Protein AF-A0AAU5ILG5-F1 (afdb_monomer)

Foldseek 3Di:
DPDPPPPDPDQLLVDDLVVVLVVLVLQQPPCNLLQLVLLVVVVDFAWLVRSCVSVVVDDSVRSVVVLVSCVVSQQWDFPDPDDRTTIHGDPNSVVCPVVLVVQLVVLVVPPPDPDDDSSVSSNVSSNVVNPPCPSLLVSCCSVPPDDDPVVSCVSSVVPPDDPDDDPPDDDDPDDDPVPPPPDDDDDD

Nearest PDB structures (foldseek):
  3s2w-assembly1_A  TM=5.468E-01  e=3.315E-03  Methanosarcina mazei Go1
  2rdp-assembly1_A-2  TM=5.402E-01  e=9.182E-03  Geobacillus stearothermophilus
  3s2w-assembly2_D  TM=5.509E-01  e=1.267E-02  Methanosarcina mazei Go1
  1wq2-assembly1_A  TM=6.650E-01  e=8.728E-02  Nitratidesulfovibrio vulgaris
  6pcp-assembly2_B  TM=5.677E-01  e=6.675E-02  Bordetella pertussis

Secondary structure (DSSP, 8-state):
-----PPPSS-GGGS-HHHHHHHHHHH-STTHHHHHHHHHHHTS-B-HHHHHHH-TTS-HHHHHHHHHHHHHTTSEE-S--STTPPBEE-HHHHHTHHHHHHHHHHHHHH----S--HHHHHHHHHHHHTSTTHHHHHHHHHHH-S--HHHHHHHTTGGG----------------GGGGG---PPP-

Radius of gyration: 20.23 Å; Cα contacts (8 Å, |Δi|>4): 164; chains: 1; bounding box: 48×43×65 Å

Solvent-accessible surface area (backbone atoms only — not comparable to full-atom values): 11580 Å² total; per-residue (Å²): 129,84,76,84,78,72,78,72,97,63,67,66,53,77,54,62,46,67,62,50,52,53,51,43,64,71,56,34,51,86,66,40,45,48,52,51,51,53,38,59,75,65,69,48,72,36,31,57,68,60,53,22,71,75,37,80,93,48,56,52,67,58,49,43,54,47,53,53,50,35,35,77,71,50,33,29,43,60,93,50,89,56,91,76,43,36,39,29,64,23,75,63,38,56,64,40,53,67,54,46,49,52,38,26,54,51,28,67,75,72,42,96,64,74,100,66,56,63,44,54,37,23,42,52,43,34,48,66,60,59,43,85,63,49,58,49,51,50,25,52,41,65,67,67,43,99,71,58,70,70,60,53,40,64,75,62,66,57,86,76,74,74,96,70,88,80,87,86,81,78,80,86,78,82,84,66,88,78,73,83,76,81,87,82,81,84,83,130

Sequence (188 aa):
MPAPVQPPVFSIGSIDAQRVEDALSLIGPKWTAWSAMTLAQENRPMRVRDVAARLPFISEQFVSKRLATMHADGLVIRPDDRRGAPYQLSALGTSLAPVHRTMSDWSHAHLSLGQMAEAECVEDALCRLHLRHSTAVIQVLDAGGPMRFVHIAEEADWTTATPGSGSCGFRPTAWSPAQARATATPTC

Structure (mmCIF, N/CA/C/O backbone):
data_AF-A0AAU5ILG5-F1
#
_entry.id   AF-A0AAU5ILG5-F1
#
loop_
_atom_site.group_PDB
_atom_site.id
_atom_site.type_symbol
_atom_site.label_atom_id
_atom_site.label_alt_id
_atom_site.label_comp_id
_atom_site.label_asym_id
_atom_site.label_entity_id
_atom_site.label_seq_id
_atom_site.pdbx_PDB_ins_code
_atom_site.Cartn_x
_atom_site.Cartn_y
_atom_site.Cartn_z
_atom_site.occupancy
_atom_site.B_iso_or_equiv
_atom_site.auth_seq_id
_atom_site.auth_comp_id
_atom_site.auth_asym_id
_atom_site.auth_atom_id
_atom_site.pdbx_PDB_model_num
ATOM 1 N N . MET A 1 1 ? -30.088 19.783 10.351 1.00 45.25 1 MET A N 1
ATOM 2 C CA . MET A 1 1 ? -29.841 18.776 11.404 1.00 45.25 1 MET A CA 1
ATOM 3 C C . MET A 1 1 ? -28.899 17.728 10.842 1.00 45.25 1 MET A C 1
ATOM 5 O O . MET A 1 1 ? -29.240 17.196 9.791 1.00 45.25 1 MET A O 1
ATOM 9 N N . PRO A 1 2 ? -27.746 17.437 11.465 1.00 43.25 2 PRO A N 1
ATOM 10 C CA . PRO A 1 2 ? -26.974 16.252 11.109 1.00 43.25 2 PRO A CA 1
ATOM 11 C C . PRO A 1 2 ? -27.806 15.011 11.455 1.00 43.25 2 PRO A C 1
ATOM 13 O O . PRO A 1 2 ? -28.451 14.978 12.505 1.00 43.25 2 PRO A O 1
ATOM 16 N N . ALA A 1 3 ? -27.843 14.036 10.551 1.00 39.38 3 ALA A N 1
ATOM 17 C CA . ALA A 1 3 ? -28.535 12.773 10.774 1.00 39.38 3 ALA A CA 1
ATOM 18 C C . ALA A 1 3 ? -27.880 12.006 11.941 1.00 39.38 3 ALA A C 1
ATOM 20 O O . ALA A 1 3 ? -26.655 12.058 12.077 1.00 39.38 3 ALA A O 1
ATOM 21 N N . PRO A 1 4 ? -28.659 11.296 12.777 1.00 44.75 4 PRO A N 1
ATOM 22 C CA . PRO A 1 4 ? -28.097 10.416 13.790 1.00 44.75 4 PRO A CA 1
ATOM 23 C C . PRO A 1 4 ? -27.291 9.318 13.089 1.00 44.75 4 PRO A C 1
ATOM 25 O O . PRO A 1 4 ? -27.845 8.492 12.364 1.00 44.75 4 PRO A O 1
ATOM 28 N N . VAL A 1 5 ? -25.972 9.345 13.282 1.00 53.53 5 VAL A N 1
ATOM 29 C CA . VAL A 1 5 ? -25.062 8.271 12.882 1.00 53.53 5 VAL A CA 1
ATOM 30 C C . VAL A 1 5 ? -25.478 7.053 13.697 1.00 53.53 5 VAL A C 1
ATOM 32 O O . VAL A 1 5 ? -25.272 7.014 14.909 1.00 53.53 5 VAL A O 1
ATOM 35 N N . GLN A 1 6 ? -26.176 6.110 13.065 1.00 50.12 6 GLN A N 1
ATOM 36 C CA . GLN A 1 6 ? -26.547 4.867 13.729 1.00 50.12 6 GLN A CA 1
ATOM 37 C C . GLN A 1 6 ? -25.259 4.161 14.176 1.00 50.12 6 GLN A C 1
ATOM 39 O O . GLN A 1 6 ? -24.305 4.117 13.392 1.00 50.12 6 GLN A O 1
ATOM 44 N N . PRO A 1 7 ? -25.195 3.640 15.415 1.00 51.75 7 PRO A N 1
ATOM 45 C CA . PRO A 1 7 ? -24.035 2.884 15.854 1.00 51.75 7 PRO A CA 1
ATOM 46 C C . PRO A 1 7 ? -23.850 1.683 14.915 1.00 51.75 7 PRO A C 1
ATOM 48 O O . PRO A 1 7 ? -24.845 1.084 14.489 1.00 51.75 7 PRO A O 1
ATOM 51 N N . PRO A 1 8 ? -22.606 1.347 14.542 1.00 51.28 8 PRO A N 1
ATOM 52 C CA . PRO A 1 8 ? -22.357 0.211 13.674 1.00 51.28 8 PRO A CA 1
ATOM 53 C C . PRO A 1 8 ? -22.947 -1.059 14.302 1.00 51.28 8 PRO A C 1
ATOM 55 O O . PRO A 1 8 ? -22.804 -1.308 15.494 1.00 51.28 8 PRO A O 1
ATOM 58 N N . VAL A 1 9 ? -23.599 -1.881 13.477 1.00 54.19 9 VAL A N 1
ATOM 59 C CA . VAL A 1 9 ? -24.205 -3.178 13.855 1.00 54.19 9 VAL A CA 1
ATOM 60 C C . VAL A 1 9 ? -23.130 -4.238 14.184 1.00 54.19 9 VAL A C 1
ATOM 62 O O . VAL A 1 9 ? -23.440 -5.375 14.523 1.00 54.19 9 VAL A O 1
ATOM 65 N N . PHE A 1 10 ? -21.850 -3.864 14.116 1.00 56.09 10 PHE A N 1
ATOM 66 C CA . PHE A 1 10 ? -20.693 -4.711 14.372 1.00 56.09 10 PHE A CA 1
ATOM 67 C C . PHE A 1 10 ? -19.886 -4.141 15.540 1.00 56.09 10 PHE A C 1
ATOM 69 O O . PHE A 1 10 ? -19.450 -2.992 15.480 1.00 56.09 10 PHE A O 1
ATOM 76 N N . SER A 1 11 ? -19.665 -4.952 16.578 1.00 62.12 11 SER A N 1
ATOM 77 C CA . SER A 1 11 ? -18.727 -4.624 17.656 1.00 62.12 11 SER A CA 1
ATOM 78 C C . SER A 1 11 ? -17.300 -4.734 17.132 1.00 62.12 11 SER A C 1
ATOM 80 O O . SER A 1 11 ? -16.895 -5.790 16.626 1.00 62.12 11 SER A O 1
ATOM 82 N N . ILE A 1 12 ? -16.533 -3.656 17.278 1.00 63.72 12 ILE A N 1
ATOM 83 C CA . ILE A 1 12 ? -15.113 -3.594 16.915 1.00 63.72 12 ILE A CA 1
ATOM 84 C C . ILE A 1 12 ? -14.329 -4.651 17.711 1.00 63.72 12 ILE A C 1
ATOM 86 O O . ILE A 1 12 ? -13.390 -5.240 17.178 1.00 63.72 12 ILE A O 1
ATOM 90 N N . GLY A 1 13 ? -14.780 -4.985 18.926 1.00 60.19 13 GLY A N 1
ATOM 91 C CA . GLY A 1 13 ? -14.230 -6.061 19.759 1.00 60.19 13 GLY A CA 1
ATOM 92 C C . GLY A 1 13 ? -14.349 -7.488 19.194 1.00 60.19 13 GLY A C 1
ATOM 93 O O . GLY A 1 13 ? -13.730 -8.395 19.735 1.00 60.19 13 GLY A O 1
ATOM 94 N N . SER A 1 14 ? -15.103 -7.721 18.110 1.00 68.94 14 SER A N 1
ATOM 95 C CA . SER A 1 14 ? -15.147 -9.037 17.433 1.00 68.94 14 SER A CA 1
ATOM 96 C C . SER A 1 14 ? -14.031 -9.242 16.398 1.00 68.94 14 SER A C 1
ATOM 98 O O . SER A 1 14 ? -13.881 -10.335 15.848 1.00 68.94 14 SER A O 1
ATOM 100 N N . ILE A 1 15 ? -13.262 -8.192 16.106 1.00 77.19 15 ILE A N 1
ATOM 101 C CA . ILE A 1 15 ? -12.212 -8.195 15.090 1.00 77.19 15 ILE A CA 1
ATOM 102 C C . ILE A 1 15 ? -10.917 -8.736 15.702 1.00 77.19 15 ILE A C 1
ATOM 104 O O . ILE A 1 15 ? -10.493 -8.297 16.762 1.00 77.19 15 ILE A O 1
ATOM 108 N N . ASP A 1 16 ? -10.236 -9.645 15.010 1.00 80.56 16 ASP A N 1
ATOM 109 C CA . ASP A 1 16 ? -8.902 -10.113 15.404 1.00 80.56 16 ASP A CA 1
ATOM 110 C C . ASP A 1 16 ? -7.874 -8.978 15.211 1.00 80.56 16 ASP A C 1
ATOM 112 O O . ASP A 1 16 ? -7.467 -8.688 14.081 1.00 80.56 16 ASP A O 1
ATOM 116 N N . ALA A 1 17 ? -7.494 -8.295 16.302 1.00 75.88 17 ALA A N 1
ATOM 117 C CA . ALA A 1 17 ? -6.544 -7.177 16.271 1.00 75.88 17 ALA A CA 1
ATOM 118 C C . ALA A 1 17 ? -5.214 -7.563 15.631 1.00 75.88 17 ALA A C 1
ATOM 120 O O . ALA A 1 17 ? -4.683 -6.784 14.843 1.00 75.88 17 ALA A O 1
ATOM 121 N N . GLN A 1 18 ? -4.699 -8.760 15.921 1.00 76.38 18 GLN A N 1
ATOM 122 C CA . GLN A 1 18 ? -3.409 -9.187 15.393 1.00 76.38 18 GLN A CA 1
ATOM 123 C C . GLN A 1 18 ? -3.466 -9.293 13.869 1.00 76.38 18 GLN A C 1
ATOM 125 O O . GLN A 1 18 ? -2.592 -8.771 13.182 1.00 76.38 18 GLN A O 1
ATOM 130 N N . ARG A 1 19 ? -4.545 -9.867 13.319 1.00 82.12 19 ARG A N 1
ATOM 131 C CA . ARG A 1 19 ? -4.743 -9.910 11.859 1.00 82.12 19 ARG A CA 1
ATOM 132 C C . ARG A 1 19 ? -4.847 -8.524 11.232 1.00 82.12 19 ARG A C 1
ATOM 134 O O . ARG A 1 19 ? -4.373 -8.330 10.112 1.00 82.12 19 ARG A O 1
ATOM 141 N N . VAL A 1 20 ? -5.483 -7.574 11.917 1.00 83.44 20 VAL A N 1
ATOM 142 C CA . VAL A 1 20 ? -5.563 -6.186 11.440 1.00 83.44 20 VAL A CA 1
ATOM 143 C C . VAL A 1 20 ? -4.188 -5.528 11.469 1.00 83.44 20 VAL A C 1
ATOM 145 O O . VAL A 1 20 ? -3.803 -4.897 10.488 1.00 83.44 20 VAL A O 1
ATOM 148 N N . GLU A 1 21 ? -3.423 -5.702 12.544 1.00 82.06 21 GLU A N 1
ATOM 149 C CA . GLU A 1 21 ? -2.069 -5.158 12.670 1.00 82.06 21 GLU A CA 1
ATOM 150 C C . GLU A 1 21 ? -1.102 -5.762 11.642 1.00 82.06 21 GLU A C 1
ATOM 152 O O . GLU A 1 21 ? -0.302 -5.029 11.050 1.00 82.06 21 GLU A O 1
ATOM 157 N N . ASP A 1 22 ? -1.219 -7.060 11.356 1.00 84.25 22 ASP A N 1
ATOM 158 C CA . ASP A 1 22 ? -0.445 -7.742 10.314 1.00 84.25 22 ASP A CA 1
ATOM 159 C C . ASP A 1 22 ? -0.779 -7.173 8.926 1.00 84.25 22 ASP A C 1
ATOM 161 O O . ASP A 1 22 ? 0.117 -6.818 8.152 1.00 84.25 22 ASP A O 1
ATOM 165 N N . ALA A 1 23 ? -2.072 -7.007 8.624 1.00 87.81 23 ALA A N 1
ATOM 166 C CA . ALA A 1 23 ? -2.522 -6.415 7.367 1.00 87.81 23 ALA A CA 1
ATOM 167 C C . ALA A 1 23 ? -2.066 -4.953 7.226 1.00 87.81 23 ALA A C 1
ATOM 169 O O . ALA A 1 23 ? -1.553 -4.562 6.175 1.00 87.81 23 ALA A O 1
ATOM 170 N N . LEU A 1 24 ? -2.193 -4.148 8.285 1.00 85.94 24 LEU A N 1
ATOM 171 C CA . LEU A 1 24 ? -1.727 -2.760 8.307 1.00 85.94 24 LEU A CA 1
ATOM 172 C C . LEU A 1 24 ? -0.204 -2.666 8.181 1.00 85.94 24 LEU A C 1
ATOM 174 O O . LEU A 1 24 ? 0.292 -1.743 7.542 1.00 85.94 24 LEU A O 1
ATOM 178 N N . SER A 1 25 ? 0.548 -3.624 8.719 1.00 85.19 25 SER A N 1
ATOM 179 C CA . SER A 1 25 ? 2.009 -3.668 8.567 1.00 85.19 25 SER A CA 1
ATOM 180 C C . SER A 1 25 ? 2.444 -3.968 7.131 1.00 85.19 25 SER A C 1
ATOM 182 O O . SER A 1 25 ? 3.516 -3.528 6.714 1.00 85.19 25 SER A O 1
ATOM 184 N N . LEU A 1 26 ? 1.594 -4.648 6.355 1.00 86.88 26 LEU A N 1
ATOM 185 C CA . LEU A 1 26 ? 1.806 -4.908 4.932 1.00 86.88 26 LEU A CA 1
ATOM 186 C C . LEU A 1 26 ? 1.570 -3.653 4.072 1.00 86.88 26 LEU A C 1
ATOM 188 O O . LEU A 1 26 ? 2.372 -3.326 3.192 1.00 86.88 26 LEU A O 1
ATOM 192 N N . ILE A 1 27 ? 0.461 -2.945 4.322 1.00 88.31 27 ILE A N 1
ATOM 193 C CA . ILE A 1 27 ? -0.023 -1.857 3.449 1.00 88.31 27 ILE A CA 1
ATOM 194 C C . ILE A 1 27 ? 0.343 -0.450 3.936 1.00 88.31 27 ILE A C 1
ATOM 196 O O . ILE A 1 27 ? 0.405 0.480 3.137 1.00 88.31 27 ILE A O 1
ATOM 200 N N . GLY A 1 28 ? 0.603 -0.294 5.232 1.00 84.06 28 GLY A N 1
ATOM 201 C CA . GLY A 1 28 ? 0.897 0.973 5.899 1.00 84.06 28 GLY A CA 1
ATOM 202 C C . GLY A 1 28 ? 2.287 1.578 5.673 1.00 84.06 28 GLY A C 1
ATOM 203 O O . GLY A 1 28 ? 2.400 2.800 5.796 1.00 84.06 28 GLY A O 1
ATOM 204 N N . PRO A 1 29 ? 3.358 0.827 5.326 1.00 87.19 29 PRO A N 1
ATOM 205 C CA . PRO A 1 29 ? 4.648 1.448 5.046 1.00 87.19 29 PRO A CA 1
ATOM 206 C C . PRO A 1 29 ? 4.549 2.508 3.939 1.00 87.19 29 PRO A C 1
ATOM 208 O O . PRO A 1 29 ? 3.818 2.334 2.961 1.00 87.19 29 PRO A O 1
ATOM 211 N N . LYS A 1 30 ? 5.326 3.593 4.058 1.00 82.19 30 LYS A N 1
ATOM 212 C CA . LYS A 1 30 ? 5.305 4.697 3.082 1.00 82.19 30 LYS A CA 1
ATOM 213 C C . LYS A 1 30 ? 5.558 4.216 1.655 1.00 82.19 30 LYS A C 1
ATOM 215 O O . LYS A 1 30 ? 6.348 3.298 1.421 1.00 82.19 30 LYS A O 1
ATOM 220 N N . TRP A 1 31 ? 4.938 4.914 0.709 1.00 88.00 31 TRP A N 1
ATOM 221 C CA . TRP A 1 31 ? 5.022 4.693 -0.736 1.00 88.00 31 TRP A CA 1
ATOM 222 C C . TRP A 1 31 ? 4.310 3.436 -1.245 1.00 88.00 31 TRP A C 1
ATOM 224 O O . TRP A 1 31 ? 4.345 3.170 -2.450 1.00 88.00 31 TRP A O 1
ATOM 234 N N . THR A 1 32 ? 3.653 2.666 -0.370 1.00 90.38 32 THR A N 1
ATOM 235 C CA . THR A 1 32 ? 2.879 1.480 -0.771 1.00 90.38 32 THR A CA 1
ATOM 236 C C . THR A 1 32 ? 1.638 1.868 -1.549 1.00 90.38 32 THR A C 1
ATOM 238 O O . THR A 1 32 ? 1.430 1.328 -2.635 1.00 90.38 32 THR A O 1
ATOM 241 N N . ALA A 1 33 ? 0.847 2.819 -1.039 1.00 91.38 33 ALA A N 1
ATOM 242 C CA . ALA A 1 33 ? -0.384 3.229 -1.707 1.00 91.38 33 ALA A CA 1
ATOM 243 C C . ALA A 1 33 ? -0.053 3.912 -3.036 1.00 91.38 33 ALA A C 1
ATOM 245 O O . ALA A 1 33 ? -0.618 3.549 -4.065 1.00 91.38 33 ALA A O 1
ATOM 246 N N . TRP A 1 34 ? 0.947 4.802 -3.049 1.00 92.12 34 TRP A N 1
ATOM 247 C CA . TRP A 1 34 ? 1.430 5.440 -4.278 1.00 92.12 34 TRP A CA 1
ATOM 248 C C . TRP A 1 34 ? 1.870 4.426 -5.337 1.00 92.12 34 TRP A C 1
ATOM 250 O O . TRP A 1 34 ? 1.433 4.505 -6.488 1.00 92.12 34 TRP A O 1
ATOM 260 N N . SER A 1 35 ? 2.697 3.447 -4.960 1.00 93.25 35 SER A N 1
ATOM 261 C CA . SER A 1 35 ? 3.193 2.430 -5.896 1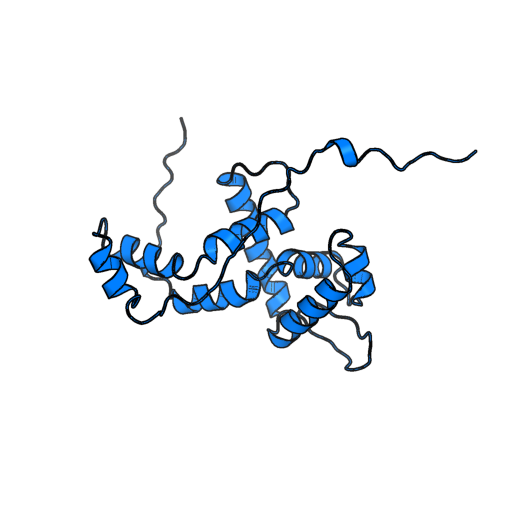.00 93.25 35 SER A CA 1
ATOM 262 C C . SER A 1 35 ? 2.067 1.518 -6.385 1.00 93.25 35 SER A C 1
ATOM 264 O O . SER A 1 35 ? 1.949 1.276 -7.586 1.00 93.25 35 SER A O 1
ATOM 266 N N . ALA A 1 36 ? 1.211 1.044 -5.476 1.00 93.31 36 ALA A N 1
ATOM 267 C CA . ALA A 1 36 ? 0.108 0.152 -5.815 1.00 93.31 36 ALA A CA 1
ATOM 268 C C . ALA A 1 36 ? -0.932 0.839 -6.710 1.00 93.31 36 ALA A C 1
ATOM 270 O O . ALA A 1 36 ? -1.328 0.276 -7.726 1.00 93.31 36 ALA A O 1
ATOM 271 N N . MET A 1 37 ? -1.330 2.073 -6.387 1.00 93.56 37 MET A N 1
ATOM 272 C CA . MET A 1 37 ? -2.286 2.836 -7.195 1.00 93.56 37 MET A CA 1
ATOM 273 C C . MET A 1 37 ? -1.710 3.199 -8.564 1.00 93.56 37 MET A C 1
ATOM 275 O O . MET A 1 37 ? -2.426 3.107 -9.554 1.00 93.56 37 MET A O 1
ATOM 279 N N . THR A 1 38 ? -0.418 3.531 -8.649 1.00 94.25 38 THR A N 1
ATOM 280 C CA . THR A 1 38 ? 0.249 3.775 -9.941 1.00 94.25 38 THR A CA 1
ATOM 281 C C . THR A 1 38 ? 0.211 2.528 -10.828 1.00 94.25 38 THR A C 1
ATOM 283 O O . THR A 1 38 ? -0.168 2.610 -11.996 1.00 94.25 38 THR A O 1
ATOM 286 N N . LEU A 1 39 ? 0.553 1.358 -10.273 1.00 94.19 39 LEU A N 1
ATOM 287 C CA . LEU A 1 39 ? 0.502 0.088 -11.004 1.00 94.19 39 LEU A CA 1
ATOM 288 C C . LEU A 1 39 ? -0.934 -0.296 -11.400 1.00 94.19 39 LEU A C 1
ATOM 290 O O . LEU A 1 39 ? -1.142 -0.805 -12.501 1.00 94.19 39 LEU A O 1
ATOM 294 N N . ALA A 1 40 ? -1.920 -0.028 -10.536 1.00 92.88 40 ALA A N 1
ATOM 295 C CA . ALA A 1 40 ? -3.336 -0.266 -10.825 1.00 92.88 40 ALA A CA 1
ATOM 296 C C . ALA A 1 40 ? -3.851 0.622 -11.966 1.00 92.88 40 ALA A C 1
ATOM 298 O O . ALA A 1 40 ? -4.551 0.136 -12.851 1.00 92.88 40 ALA A O 1
ATOM 299 N N . GLN A 1 41 ? -3.489 1.910 -11.964 1.00 92.25 41 GLN A N 1
ATOM 300 C CA . GLN A 1 41 ? -3.908 2.874 -12.987 1.00 92.25 41 GLN A CA 1
ATOM 301 C C . GLN A 1 41 ? -3.337 2.536 -14.366 1.00 92.25 41 GLN A C 1
ATOM 303 O O . GLN A 1 41 ? -4.038 2.643 -15.369 1.00 92.25 41 GLN A O 1
ATOM 308 N N . GLU A 1 42 ? -2.072 2.119 -14.426 1.00 91.88 42 GLU A N 1
ATOM 309 C CA . GLU A 1 42 ? -1.423 1.762 -15.691 1.00 91.88 42 GLU A CA 1
ATOM 310 C C . GLU A 1 42 ? -1.854 0.389 -16.219 1.00 91.88 42 GLU A C 1
ATOM 312 O O . GLU A 1 42 ? -1.737 0.139 -17.419 1.00 91.88 42 GLU A O 1
ATOM 317 N N . ASN A 1 43 ? -2.337 -0.494 -15.336 1.00 88.88 43 ASN A N 1
ATOM 318 C CA . ASN A 1 43 ? -2.850 -1.831 -15.645 1.00 88.88 43 ASN A CA 1
ATOM 319 C C . ASN A 1 43 ? -1.936 -2.652 -16.582 1.00 88.88 43 ASN A C 1
ATOM 321 O O . ASN A 1 43 ? -2.391 -3.377 -17.469 1.00 88.88 43 ASN A O 1
ATOM 325 N N . ARG A 1 44 ? -0.616 -2.503 -16.415 1.00 91.25 44 ARG A N 1
ATOM 326 C CA . ARG A 1 44 ? 0.414 -3.187 -17.209 1.00 91.25 44 ARG A CA 1
ATOM 327 C C . ARG A 1 44 ? 1.709 -3.345 -16.406 1.00 91.25 44 ARG A C 1
ATOM 329 O O . ARG A 1 44 ? 1.948 -2.551 -15.497 1.00 91.25 44 ARG A O 1
ATOM 336 N N . PRO A 1 45 ? 2.588 -4.301 -16.757 1.00 93.12 45 PRO A N 1
ATOM 337 C CA . PRO A 1 45 ? 3.899 -4.411 -16.127 1.00 93.12 45 PRO A CA 1
ATOM 338 C C . PRO A 1 45 ? 4.757 -3.156 -16.353 1.00 93.12 45 PRO A C 1
ATOM 340 O O . PRO A 1 45 ? 4.943 -2.721 -17.493 1.00 93.12 45 PRO A O 1
ATOM 343 N N . MET A 1 46 ? 5.320 -2.598 -15.279 1.00 94.88 46 MET A N 1
ATOM 344 C CA . MET A 1 46 ? 6.128 -1.373 -15.297 1.00 94.88 46 MET A CA 1
ATOM 345 C C . MET A 1 46 ? 7.521 -1.607 -14.718 1.00 94.88 46 MET A C 1
ATOM 347 O O . MET A 1 46 ? 7.677 -2.260 -13.686 1.00 94.88 46 MET A O 1
ATOM 351 N N . ARG A 1 47 ? 8.561 -1.045 -15.342 1.00 94.94 47 ARG A N 1
ATOM 352 C CA . ARG A 1 47 ? 9.908 -1.060 -14.749 1.00 94.94 47 ARG A CA 1
ATOM 353 C C . ARG A 1 47 ? 9.991 -0.025 -13.631 1.00 94.94 47 ARG A C 1
ATOM 355 O O . ARG A 1 47 ? 9.232 0.939 -13.616 1.00 94.94 47 ARG A O 1
ATOM 362 N N . VAL A 1 48 ? 10.979 -0.171 -12.748 1.00 93.62 48 VAL A N 1
ATOM 363 C CA . VAL A 1 48 ? 11.224 0.775 -11.641 1.00 93.62 48 VAL A CA 1
ATOM 364 C C . VAL A 1 48 ? 11.284 2.224 -12.135 1.00 93.62 48 VAL A C 1
ATOM 366 O O . VAL A 1 48 ? 10.594 3.074 -11.587 1.00 93.62 48 VAL A O 1
ATOM 369 N N . ARG A 1 49 ? 12.031 2.491 -13.215 1.00 93.88 49 ARG A N 1
ATOM 370 C CA . ARG A 1 49 ? 12.124 3.827 -13.826 1.00 93.88 49 ARG A CA 1
ATOM 371 C C . ARG A 1 49 ? 10.770 4.372 -14.295 1.00 93.88 49 ARG A C 1
ATOM 373 O O . ARG A 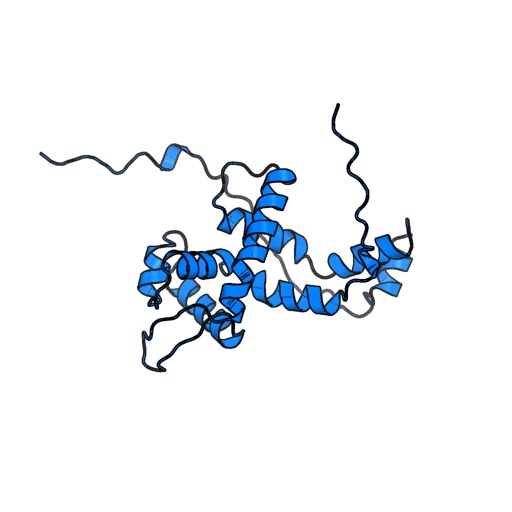1 49 ? 10.531 5.568 -14.210 1.00 93.88 49 ARG A O 1
ATOM 380 N N . ASP A 1 50 ? 9.891 3.497 -14.791 1.00 94.62 50 ASP A N 1
ATOM 381 C CA . ASP A 1 50 ? 8.594 3.894 -15.336 1.00 94.62 50 ASP A CA 1
ATOM 382 C C . ASP A 1 50 ? 7.646 4.254 -14.181 1.00 94.62 50 ASP A C 1
ATOM 384 O O . ASP A 1 50 ? 6.895 5.220 -14.281 1.00 94.62 50 ASP A O 1
ATOM 388 N N . VAL A 1 51 ? 7.725 3.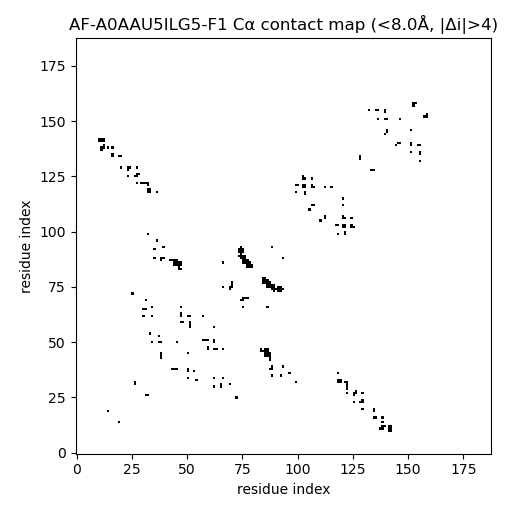521 -13.060 1.00 93.38 51 VAL A N 1
ATOM 389 C CA . VAL A 1 51 ? 7.007 3.849 -11.816 1.00 93.38 51 VAL A CA 1
ATOM 390 C C . VAL A 1 51 ? 7.556 5.139 -11.200 1.00 93.38 51 VAL A C 1
ATOM 392 O O . VAL A 1 51 ? 6.786 6.029 -10.852 1.00 93.38 51 VAL A O 1
ATOM 395 N N . ALA A 1 52 ? 8.882 5.290 -11.122 1.00 92.00 52 ALA A N 1
ATOM 396 C CA . ALA A 1 52 ? 9.527 6.491 -10.591 1.00 92.00 52 ALA A CA 1
ATOM 397 C C . ALA A 1 52 ? 9.192 7.747 -11.412 1.00 92.00 52 ALA A C 1
ATOM 399 O O . ALA A 1 52 ? 8.957 8.808 -10.843 1.00 92.00 52 ALA A O 1
ATOM 400 N N . ALA A 1 53 ? 9.064 7.622 -12.736 1.00 92.75 53 ALA A N 1
ATOM 401 C CA . ALA A 1 53 ? 8.625 8.718 -13.600 1.00 92.75 53 ALA A CA 1
ATOM 402 C C . ALA A 1 53 ? 7.198 9.211 -13.287 1.00 92.75 53 ALA A C 1
ATOM 404 O O . ALA A 1 53 ? 6.868 10.355 -13.595 1.00 92.75 53 ALA A O 1
ATOM 405 N N . ARG A 1 54 ? 6.348 8.376 -12.672 1.00 91.69 54 ARG A N 1
ATOM 406 C CA . ARG A 1 54 ? 5.001 8.763 -12.214 1.00 91.69 54 ARG A CA 1
ATOM 407 C C . ARG A 1 54 ? 4.977 9.324 -10.795 1.00 91.69 54 ARG A C 1
ATOM 409 O O . ARG A 1 54 ? 3.979 9.920 -10.405 1.00 91.69 54 ARG A O 1
ATOM 416 N N . LEU A 1 55 ? 6.070 9.180 -10.051 1.00 89.69 55 LEU A N 1
ATOM 417 C CA . LEU A 1 55 ? 6.213 9.620 -8.665 1.00 89.69 55 LEU A CA 1
ATOM 418 C C . LEU A 1 55 ? 7.406 10.590 -8.552 1.00 89.69 55 LEU A C 1
ATOM 420 O O . LEU A 1 55 ? 8.388 10.267 -7.885 1.00 89.69 55 LEU A O 1
ATOM 424 N N . PRO A 1 56 ? 7.356 11.784 -9.184 1.00 83.19 56 PRO A N 1
ATOM 425 C CA . PRO A 1 56 ? 8.518 12.676 -9.324 1.00 83.19 56 PRO A CA 1
ATOM 426 C C . PRO A 1 56 ? 9.055 13.235 -7.995 1.00 83.19 56 PRO A C 1
ATOM 428 O O . PRO A 1 56 ? 10.155 13.779 -7.947 1.00 83.19 56 PRO A O 1
ATOM 431 N N . PHE A 1 57 ? 8.293 13.102 -6.911 1.00 83.69 57 PHE A N 1
ATOM 432 C CA . PHE A 1 57 ? 8.679 13.484 -5.552 1.00 83.69 57 PHE A CA 1
ATOM 433 C C . PHE A 1 57 ? 9.377 12.347 -4.774 1.00 83.69 57 PHE A C 1
ATOM 435 O O . PHE A 1 57 ? 9.795 12.557 -3.636 1.00 83.69 57 PHE A O 1
ATOM 442 N N . ILE A 1 58 ? 9.530 11.154 -5.366 1.00 83.94 58 ILE A N 1
ATOM 443 C CA . ILE A 1 58 ? 10.221 9.997 -4.777 1.00 83.94 58 ILE A CA 1
ATOM 444 C C . ILE A 1 58 ? 11.419 9.631 -5.657 1.00 83.94 58 ILE A C 1
ATOM 446 O O . ILE A 1 58 ? 11.307 9.523 -6.875 1.00 83.94 58 ILE A O 1
ATOM 450 N N . SER A 1 59 ? 12.584 9.394 -5.049 1.00 87.56 59 SER A N 1
ATOM 451 C CA . SER A 1 59 ? 13.749 8.945 -5.817 1.00 87.56 59 SER A CA 1
ATOM 452 C C . SER A 1 59 ? 13.555 7.525 -6.360 1.00 87.56 59 SER A C 1
ATOM 454 O O . SER A 1 59 ? 12.955 6.665 -5.708 1.00 87.56 59 SER A O 1
ATOM 456 N N . GLU A 1 60 ? 14.144 7.236 -7.523 1.00 91.25 60 GLU A N 1
ATOM 457 C CA . GLU A 1 60 ? 14.107 5.894 -8.121 1.00 91.25 60 GLU A CA 1
ATOM 458 C C . GLU A 1 60 ? 14.660 4.818 -7.168 1.00 91.25 60 GLU A C 1
ATOM 460 O O . GLU A 1 60 ? 14.155 3.699 -7.126 1.00 91.25 60 GLU A O 1
ATOM 465 N N . GLN A 1 61 ? 15.652 5.160 -6.337 1.00 89.88 61 GLN A N 1
ATOM 466 C CA . GLN A 1 61 ? 16.203 4.253 -5.325 1.00 89.88 61 GLN A CA 1
ATOM 467 C C . GLN A 1 61 ? 15.162 3.860 -4.268 1.00 89.88 61 GLN A C 1
ATOM 469 O O . GLN A 1 61 ? 15.078 2.686 -3.898 1.00 89.88 61 GLN A O 1
ATOM 474 N N . PHE A 1 62 ? 14.351 4.814 -3.797 1.00 89.94 62 PHE A N 1
ATOM 475 C CA . PHE A 1 62 ? 13.282 4.530 -2.838 1.00 89.94 62 PHE A CA 1
ATOM 476 C C . PHE A 1 62 ? 12.149 3.727 -3.477 1.00 89.94 62 PHE A C 1
ATOM 478 O O . PHE A 1 62 ? 11.683 2.769 -2.859 1.00 89.94 62 PHE A O 1
ATOM 485 N N . VAL A 1 63 ? 11.769 4.044 -4.719 1.00 91.94 63 VAL A N 1
ATOM 486 C CA . VAL A 1 63 ? 10.787 3.254 -5.484 1.00 91.94 63 VAL A CA 1
ATOM 487 C C . VAL A 1 63 ? 11.284 1.820 -5.676 1.00 91.94 63 VAL A C 1
ATOM 489 O O . VAL A 1 63 ? 10.550 0.873 -5.405 1.00 91.94 63 VAL A O 1
ATOM 492 N N . SER A 1 64 ? 12.552 1.642 -6.058 1.00 93.19 64 SER A N 1
ATOM 493 C CA . SER A 1 64 ? 13.186 0.328 -6.213 1.00 93.19 64 SER A CA 1
ATOM 494 C C . SER A 1 64 ? 13.128 -0.487 -4.923 1.00 93.19 64 SER A C 1
ATOM 496 O O . SER A 1 64 ? 12.651 -1.624 -4.919 1.00 93.19 64 SER A O 1
ATOM 498 N N . LYS A 1 65 ? 13.558 0.116 -3.804 1.00 92.94 65 LYS A N 1
ATOM 499 C CA . LYS A 1 65 ? 13.528 -0.532 -2.490 1.00 92.94 65 LYS A CA 1
ATOM 500 C C . LYS A 1 65 ? 12.101 -0.906 -2.096 1.00 92.94 65 LYS A C 1
ATOM 502 O O . LYS A 1 65 ? 11.886 -2.021 -1.630 1.00 92.94 65 LYS A O 1
ATOM 507 N N . ARG A 1 66 ? 11.128 -0.010 -2.308 1.00 93.25 66 ARG A N 1
ATOM 508 C CA . ARG A 1 66 ? 9.735 -0.287 -1.947 1.00 93.25 66 ARG A CA 1
ATOM 509 C C . ARG A 1 66 ? 9.135 -1.400 -2.798 1.00 93.25 66 ARG A C 1
ATOM 511 O O . ARG A 1 66 ? 8.538 -2.301 -2.224 1.00 93.25 66 ARG A O 1
ATOM 518 N N . LEU A 1 67 ? 9.340 -1.394 -4.115 1.00 94.50 67 LEU A N 1
ATOM 519 C CA . LEU A 1 67 ? 8.861 -2.461 -5.002 1.00 94.50 67 LEU A CA 1
ATOM 520 C C . LEU A 1 67 ? 9.478 -3.822 -4.656 1.00 94.50 67 LEU A C 1
ATOM 522 O O . LEU A 1 67 ? 8.782 -4.832 -4.704 1.00 94.50 67 LEU A O 1
ATOM 526 N N . ALA A 1 68 ? 10.753 -3.858 -4.257 1.00 93.56 68 ALA A N 1
ATOM 527 C CA . ALA A 1 68 ? 11.389 -5.084 -3.779 1.00 93.56 68 ALA A CA 1
ATOM 528 C C . ALA A 1 68 ? 10.740 -5.604 -2.484 1.00 93.56 68 ALA A C 1
ATOM 530 O O . ALA A 1 68 ? 10.471 -6.798 -2.377 1.00 93.56 68 ALA A O 1
ATOM 531 N N . THR A 1 69 ? 10.438 -4.718 -1.527 1.00 93.75 69 THR A N 1
ATOM 532 C CA . THR A 1 69 ? 9.706 -5.093 -0.306 1.00 93.75 69 THR A CA 1
ATOM 533 C C . THR A 1 69 ? 8.291 -5.566 -0.630 1.00 93.75 69 THR A C 1
ATOM 535 O O . THR A 1 69 ? 7.928 -6.664 -0.242 1.00 93.75 69 THR A O 1
ATOM 538 N N . MET A 1 70 ? 7.537 -4.822 -1.445 1.00 95.12 70 MET A N 1
ATOM 539 C CA . MET A 1 70 ? 6.199 -5.222 -1.896 1.00 95.12 70 MET A CA 1
ATOM 540 C C . MET A 1 70 ? 6.202 -6.575 -2.624 1.00 95.12 70 MET A C 1
ATOM 542 O O . MET A 1 70 ? 5.198 -7.282 -2.608 1.00 95.12 70 MET A O 1
ATOM 546 N N . HIS A 1 71 ? 7.299 -6.930 -3.299 1.00 94.94 71 HIS A N 1
ATOM 547 C CA . HIS A 1 71 ? 7.441 -8.231 -3.943 1.00 94.94 71 HIS A CA 1
ATOM 548 C C . HIS A 1 71 ? 7.636 -9.354 -2.921 1.00 94.94 71 HIS A C 1
ATOM 550 O O . HIS A 1 71 ? 6.966 -10.379 -3.021 1.00 94.94 71 HIS A O 1
ATOM 556 N N . ALA A 1 72 ? 8.502 -9.145 -1.924 1.00 93.69 72 ALA A N 1
ATOM 557 C CA . ALA A 1 72 ? 8.684 -10.078 -0.810 1.00 93.69 72 ALA A CA 1
ATOM 558 C C . ALA A 1 72 ? 7.387 -10.268 -0.000 1.00 93.69 72 ALA A C 1
ATOM 560 O O . ALA A 1 72 ? 7.062 -11.381 0.398 1.00 93.69 72 ALA A O 1
ATOM 561 N N . ASP A 1 73 ? 6.621 -9.189 0.145 1.00 92.94 73 ASP A N 1
ATOM 562 C CA . ASP A 1 73 ? 5.312 -9.123 0.799 1.00 92.94 73 ASP A CA 1
ATOM 563 C C . ASP A 1 73 ? 4.173 -9.734 -0.051 1.00 92.94 73 ASP A C 1
ATOM 565 O O . ASP A 1 73 ? 3.027 -9.812 0.387 1.00 92.94 73 ASP A O 1
ATOM 569 N N . GLY A 1 74 ? 4.449 -10.137 -1.299 1.00 94.31 74 GLY A N 1
ATOM 570 C CA . GLY A 1 74 ? 3.462 -10.736 -2.204 1.00 94.31 74 GLY A CA 1
ATOM 571 C C . GLY A 1 74 ? 2.441 -9.759 -2.803 1.00 94.31 74 GLY A C 1
ATOM 572 O O . GLY A 1 74 ? 1.516 -10.191 -3.495 1.00 94.31 74 GLY A O 1
ATOM 573 N N . LEU A 1 75 ? 2.595 -8.447 -2.597 1.00 94.38 75 LEU A N 1
ATOM 574 C CA . LEU A 1 75 ? 1.730 -7.404 -3.170 1.00 94.38 75 LEU A CA 1
ATOM 575 C C . LEU A 1 75 ? 1.977 -7.183 -4.668 1.00 94.38 75 LEU A C 1
ATOM 577 O O . LEU A 1 75 ? 1.060 -6.838 -5.416 1.0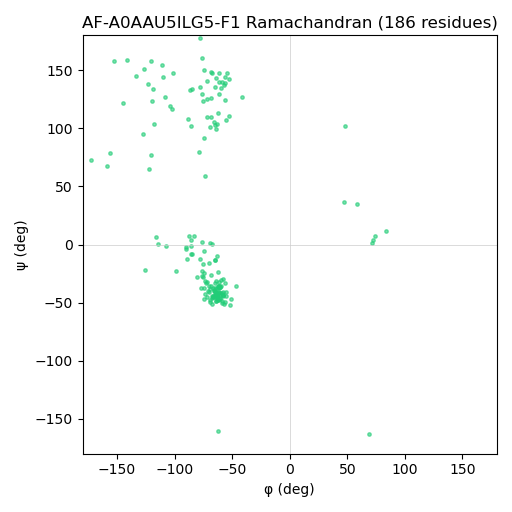0 94.38 75 LEU A O 1
ATOM 581 N N . VAL A 1 76 ? 3.213 -7.388 -5.123 1.00 96.25 76 VAL A N 1
ATOM 582 C CA . VAL A 1 76 ? 3.583 -7.311 -6.542 1.00 96.25 76 VAL A CA 1
ATOM 583 C C . VAL A 1 76 ? 4.299 -8.576 -6.982 1.00 96.25 76 VAL A C 1
ATOM 585 O O . VAL A 1 76 ? 4.995 -9.232 -6.207 1.00 96.25 76 VAL A O 1
ATOM 588 N N . ILE A 1 77 ? 4.159 -8.902 -8.260 1.00 95.12 77 ILE A N 1
ATOM 589 C CA . ILE A 1 77 ? 4.895 -9.990 -8.897 1.00 95.12 77 ILE A CA 1
ATOM 590 C C . ILE A 1 77 ? 5.911 -9.428 -9.886 1.00 95.12 77 ILE A C 1
ATOM 592 O O . ILE A 1 77 ? 5.663 -8.429 -10.569 1.00 95.12 77 ILE A O 1
ATOM 596 N N . ARG A 1 78 ? 7.054 -10.108 -9.964 1.00 93.12 78 ARG A N 1
ATOM 597 C CA . ARG A 1 78 ? 8.124 -9.845 -10.922 1.00 93.12 78 ARG A CA 1
ATOM 598 C C . ARG A 1 78 ? 8.294 -11.097 -11.796 1.00 93.12 78 ARG A C 1
ATOM 600 O O . ARG A 1 78 ? 8.821 -12.086 -11.302 1.00 93.12 78 ARG A O 1
ATOM 607 N N . PRO A 1 79 ? 7.816 -11.102 -13.056 1.00 84.12 79 PRO A N 1
ATOM 608 C CA . PRO A 1 79 ? 7.779 -12.318 -13.882 1.00 84.12 79 PRO A CA 1
ATOM 609 C C . PRO A 1 79 ? 9.150 -12.830 -14.351 1.00 84.12 79 PRO A C 1
ATOM 611 O O . PRO A 1 79 ? 9.242 -13.947 -14.845 1.00 84.12 79 PRO A O 1
ATOM 614 N N . ASP A 1 80 ? 10.190 -11.999 -14.266 1.00 84.81 80 ASP A N 1
ATOM 615 C CA . ASP A 1 80 ? 11.555 -12.305 -14.701 1.00 84.81 80 ASP A CA 1
ATOM 616 C C . ASP A 1 80 ? 12.537 -11.864 -13.598 1.00 84.81 80 ASP A C 1
ATOM 618 O O . ASP A 1 80 ? 12.323 -10.849 -12.929 1.00 84.81 80 ASP A O 1
ATOM 622 N N . ASP A 1 81 ? 13.623 -12.608 -13.410 1.00 81.69 81 ASP A N 1
ATOM 623 C CA . ASP A 1 81 ? 14.684 -12.302 -12.444 1.00 81.69 81 ASP 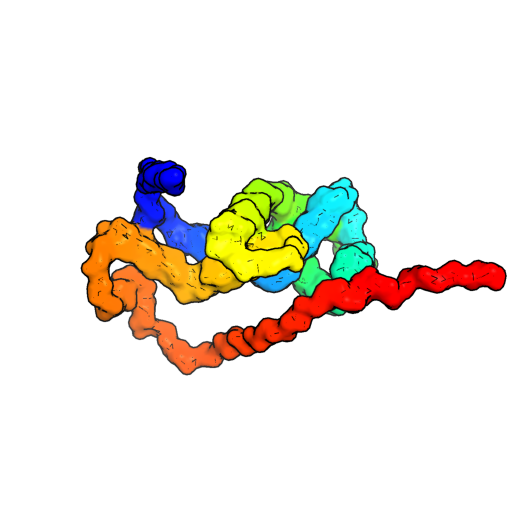A CA 1
ATOM 624 C C . ASP A 1 81 ? 15.809 -11.438 -13.014 1.00 81.69 81 ASP A C 1
ATOM 626 O O . ASP A 1 81 ? 16.719 -11.009 -12.295 1.00 81.69 81 ASP A O 1
ATOM 630 N N . ARG A 1 82 ? 15.748 -11.128 -14.311 1.00 86.50 82 ARG A N 1
ATOM 631 C CA . ARG A 1 82 ? 16.707 -10.232 -14.951 1.00 86.50 82 ARG A CA 1
ATOM 632 C C . ARG A 1 82 ? 16.679 -8.833 -14.342 1.00 86.50 82 ARG A C 1
ATOM 634 O O . ARG A 1 82 ? 15.645 -8.280 -13.959 1.00 86.50 82 ARG A O 1
ATOM 641 N N . ARG A 1 83 ? 17.853 -8.197 -14.342 1.00 79.62 83 ARG A N 1
ATOM 642 C CA . ARG A 1 83 ? 18.001 -6.800 -13.930 1.00 79.62 83 ARG A CA 1
ATOM 643 C C . ARG A 1 83 ? 17.068 -5.911 -14.760 1.00 79.62 83 ARG A C 1
ATOM 645 O O . ARG A 1 83 ? 17.129 -5.897 -15.986 1.00 79.62 83 ARG A O 1
ATOM 652 N N . GLY A 1 84 ? 16.220 -5.153 -14.068 1.00 81.19 84 GLY A N 1
ATOM 653 C CA . GLY A 1 84 ? 15.252 -4.247 -14.686 1.00 81.19 84 GLY A CA 1
ATOM 654 C C . GLY A 1 84 ? 13.945 -4.906 -15.131 1.00 81.19 84 GLY A C 1
ATOM 655 O O . GLY A 1 84 ? 13.195 -4.254 -15.858 1.00 81.19 84 GLY A O 1
ATOM 656 N N . ALA A 1 85 ? 13.666 -6.152 -14.735 1.00 89.88 85 ALA A N 1
ATOM 657 C CA . ALA A 1 85 ? 12.376 -6.793 -14.975 1.00 89.88 85 ALA A CA 1
ATOM 658 C C . ALA A 1 85 ? 11.199 -5.929 -14.468 1.00 89.88 85 ALA A C 1
ATOM 660 O O . ALA A 1 85 ? 11.331 -5.247 -13.445 1.00 89.88 85 ALA A O 1
ATOM 661 N N . PRO A 1 86 ? 10.069 -5.909 -15.195 1.00 94.44 86 PRO A N 1
ATOM 662 C CA . PRO A 1 86 ? 8.913 -5.118 -14.807 1.00 94.44 86 PRO A CA 1
ATOM 663 C C . PRO A 1 86 ? 8.171 -5.746 -13.620 1.00 94.44 86 PRO A C 1
ATOM 665 O O . PRO A 1 86 ? 8.133 -6.967 -13.466 1.00 94.44 86 PRO A O 1
ATOM 668 N N . TYR A 1 87 ? 7.550 -4.893 -12.813 1.00 95.81 87 TYR A N 1
ATOM 669 C CA . TYR A 1 87 ? 6.646 -5.248 -11.725 1.00 95.81 87 TYR A CA 1
ATOM 670 C C . TYR A 1 87 ? 5.197 -5.049 -12.165 1.00 95.81 87 TYR A C 1
ATOM 672 O O . TYR A 1 87 ? 4.893 -4.137 -12.934 1.00 95.81 87 TYR A O 1
ATOM 680 N N . GLN A 1 88 ? 4.297 -5.876 -11.648 1.00 95.56 88 GLN A N 1
ATOM 681 C CA . GLN A 1 88 ? 2.848 -5.704 -11.775 1.00 95.56 88 GLN A CA 1
ATOM 682 C C . GLN A 1 88 ? 2.169 -6.107 -10.464 1.00 95.56 88 GLN A C 1
ATOM 684 O O . GLN A 1 88 ? 2.756 -6.846 -9.669 1.00 95.56 88 GLN A O 1
ATOM 689 N N . LEU A 1 89 ? 0.946 -5.632 -10.227 1.00 96.12 89 LEU A N 1
ATOM 690 C CA . LEU A 1 89 ? 0.182 -6.043 -9.050 1.00 96.12 89 LEU A CA 1
ATOM 691 C C . LEU A 1 89 ? -0.089 -7.548 -9.076 1.00 96.12 89 LEU A C 1
ATOM 693 O O . LEU A 1 89 ? -0.391 -8.127 -10.119 1.00 96.12 89 LEU A O 1
ATOM 697 N N . SER A 1 90 ? 0.021 -8.178 -7.910 1.00 96.19 90 SER A N 1
ATOM 698 C CA . SER A 1 90 ? -0.463 -9.541 -7.712 1.00 96.19 90 SER A CA 1
ATOM 699 C C . SER A 1 90 ? -1.988 -9.546 -7.527 1.00 96.19 90 SER A C 1
ATOM 701 O O . SER A 1 90 ? -2.627 -8.491 -7.451 1.00 96.19 90 SER A O 1
ATOM 703 N N . ALA A 1 91 ? -2.588 -10.732 -7.390 1.00 94.75 91 ALA A N 1
ATOM 704 C CA . ALA A 1 91 ? -3.986 -10.842 -6.971 1.00 94.75 91 ALA A CA 1
ATOM 705 C C . ALA A 1 91 ? -4.223 -10.164 -5.605 1.00 94.75 91 ALA A C 1
ATOM 707 O O . ALA A 1 91 ? -5.193 -9.424 -5.444 1.00 94.75 91 ALA A O 1
ATOM 708 N N . LEU A 1 92 ? -3.290 -10.341 -4.658 1.00 94.12 92 LEU A N 1
ATOM 709 C CA . LEU A 1 92 ? -3.327 -9.680 -3.353 1.00 94.12 92 LEU A CA 1
ATOM 710 C C . LEU A 1 92 ? -3.207 -8.158 -3.500 1.00 94.12 92 LEU A C 1
ATOM 712 O O . LEU A 1 92 ? -4.042 -7.431 -2.971 1.00 94.12 92 LEU A O 1
ATOM 716 N N . GLY A 1 93 ? -2.241 -7.663 -4.277 1.00 92.38 93 GLY A N 1
ATOM 717 C CA . GLY A 1 93 ? -2.085 -6.224 -4.516 1.00 92.38 93 GLY A CA 1
ATOM 718 C C . GLY A 1 93 ? -3.302 -5.586 -5.192 1.00 92.38 93 GLY A C 1
ATOM 719 O O . GLY A 1 93 ? -3.686 -4.472 -4.849 1.00 92.38 93 GLY A O 1
ATOM 720 N N . THR A 1 94 ? -3.955 -6.310 -6.103 1.00 93.50 94 THR A N 1
ATOM 721 C CA . THR A 1 94 ? -5.186 -5.853 -6.772 1.00 93.50 94 THR A CA 1
ATOM 722 C C . THR A 1 94 ? -6.361 -5.774 -5.795 1.00 93.50 94 THR A C 1
ATOM 724 O O . THR A 1 94 ? -7.165 -4.844 -5.865 1.00 93.50 94 THR A O 1
ATOM 727 N N . SER A 1 95 ? -6.435 -6.699 -4.832 1.00 93.31 95 SER A N 1
ATOM 728 C CA . SER A 1 95 ? -7.478 -6.699 -3.796 1.00 93.31 95 SER A CA 1
ATOM 729 C C . SER A 1 95 ? -7.419 -5.492 -2.846 1.00 93.31 95 SER A C 1
ATOM 731 O O . SER A 1 95 ? -8.398 -5.217 -2.156 1.00 93.31 95 SER A O 1
ATOM 733 N N . LEU A 1 96 ? -6.319 -4.725 -2.848 1.00 90.62 96 LEU A N 1
ATOM 734 C CA . LEU A 1 96 ? -6.176 -3.512 -2.036 1.00 90.62 96 LEU A CA 1
ATOM 735 C C . LEU A 1 96 ? -6.947 -2.305 -2.575 1.00 90.62 96 LEU A C 1
ATOM 737 O O . LEU A 1 96 ? -7.171 -1.357 -1.828 1.00 90.62 96 LEU A O 1
ATOM 741 N N . ALA A 1 97 ? -7.373 -2.313 -3.841 1.00 89.62 97 ALA A N 1
ATOM 742 C CA . ALA A 1 97 ? -8.101 -1.191 -4.436 1.00 89.62 97 ALA A CA 1
ATOM 743 C C . ALA A 1 97 ? -9.324 -0.725 -3.604 1.00 89.62 97 ALA A C 1
ATOM 745 O O . ALA A 1 97 ? -9.391 0.463 -3.277 1.00 89.62 97 ALA A O 1
ATOM 746 N N . PRO A 1 98 ? -10.266 -1.604 -3.194 1.00 90.81 98 PRO A N 1
ATOM 747 C CA . PRO A 1 98 ? -11.381 -1.201 -2.331 1.00 90.81 98 PRO A CA 1
ATOM 748 C C . PRO A 1 98 ? -10.941 -0.732 -0.935 1.00 90.81 98 PRO A C 1
ATOM 750 O O . PRO A 1 98 ? -11.584 0.148 -0.361 1.00 90.81 98 P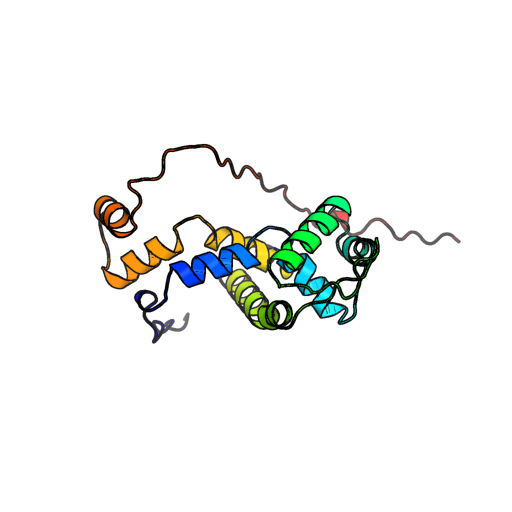RO A O 1
ATOM 753 N N . VAL A 1 99 ? -9.843 -1.272 -0.394 1.00 91.12 99 VAL A N 1
ATOM 754 C CA . VAL A 1 99 ? -9.299 -0.860 0.911 1.00 91.12 99 VAL A CA 1
ATOM 755 C C . VAL A 1 99 ? -8.764 0.567 0.834 1.00 91.12 99 VAL A C 1
ATOM 757 O O . VAL A 1 99 ? -9.170 1.416 1.623 1.00 91.12 99 VAL A O 1
ATOM 760 N N . HIS A 1 100 ? -7.917 0.860 -0.157 1.00 89.69 100 HIS A N 1
ATOM 761 C CA . HIS A 1 100 ? -7.394 2.208 -0.384 1.00 89.69 100 HIS A CA 1
ATOM 762 C C . HIS A 1 100 ? -8.526 3.212 -0.612 1.00 89.69 100 HIS A C 1
ATOM 764 O O . HIS A 1 100 ? -8.531 4.272 0.005 1.00 89.69 100 HIS A O 1
ATOM 770 N N . ARG A 1 101 ? -9.539 2.856 -1.407 1.00 88.50 101 ARG A N 1
ATOM 771 C CA . ARG A 1 101 ? -10.706 3.720 -1.607 1.00 88.50 101 ARG A CA 1
ATOM 772 C C . ARG A 1 101 ? -11.428 4.032 -0.294 1.00 88.50 101 ARG A C 1
ATOM 774 O O . ARG A 1 101 ? -11.676 5.192 0.004 1.00 88.50 101 ARG A O 1
ATOM 781 N N . THR A 1 102 ? -11.701 3.009 0.516 1.00 90.25 102 THR A N 1
ATOM 782 C CA . THR A 1 102 ? -12.381 3.174 1.813 1.00 90.25 102 THR A CA 1
ATOM 783 C C . THR A 1 102 ? -11.580 4.076 2.754 1.00 90.25 102 THR A C 1
ATOM 785 O O . THR A 1 102 ? -12.141 4.953 3.406 1.00 90.25 102 THR A O 1
ATOM 788 N N . MET A 1 103 ? -10.258 3.896 2.788 1.00 87.44 103 MET A N 1
ATOM 789 C CA . MET A 1 103 ? -9.351 4.726 3.581 1.00 87.44 103 MET A CA 1
ATOM 790 C C . MET A 1 103 ? -9.346 6.185 3.114 1.00 87.44 103 MET A C 1
ATOM 792 O O . MET A 1 103 ? -9.401 7.093 3.942 1.00 87.44 103 MET A O 1
ATOM 796 N N . SER A 1 104 ? -9.323 6.412 1.799 1.00 86.38 104 SER A N 1
ATOM 797 C CA . SER A 1 104 ? -9.408 7.751 1.210 1.00 86.38 104 SER A CA 1
ATOM 798 C C . SER A 1 104 ? -10.733 8.437 1.544 1.00 86.38 104 SER A C 1
ATOM 800 O O . SER A 1 104 ? -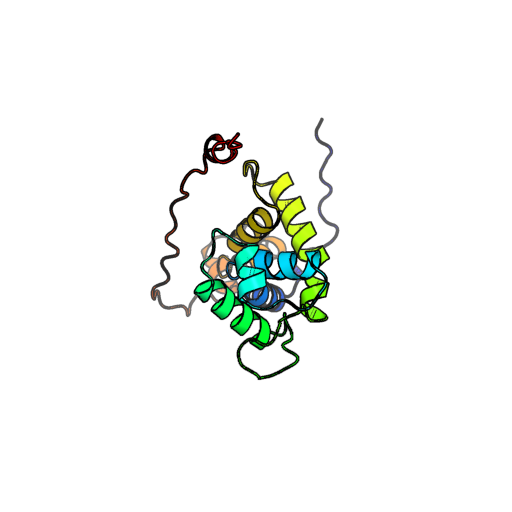10.740 9.581 2.000 1.00 86.38 104 SER A O 1
ATOM 802 N N . ASP A 1 105 ? -11.853 7.733 1.373 1.00 87.19 105 ASP A N 1
ATOM 803 C CA . ASP A 1 105 ? -13.191 8.265 1.640 1.00 87.19 105 ASP A CA 1
ATOM 804 C C . ASP A 1 105 ? -13.355 8.612 3.129 1.00 87.19 105 ASP A C 1
ATOM 806 O O . ASP A 1 105 ? -13.824 9.699 3.476 1.00 87.19 105 ASP A O 1
ATOM 810 N N . TRP A 1 106 ? -12.900 7.727 4.025 1.00 88.19 106 TRP A N 1
ATOM 811 C CA . TRP A 1 106 ? -12.912 7.985 5.466 1.00 88.19 106 TRP A CA 1
ATOM 812 C C . TRP A 1 106 ? -12.037 9.184 5.837 1.00 88.19 106 TRP A C 1
ATOM 814 O O . TRP A 1 106 ? -12.470 10.038 6.616 1.00 88.19 106 TRP A O 1
ATOM 824 N N . SER A 1 107 ? -10.839 9.269 5.249 1.00 84.81 107 SER A N 1
ATOM 825 C CA . SER A 1 107 ? -9.914 10.386 5.433 1.00 84.81 107 SER A CA 1
ATOM 826 C C . SER A 1 107 ? -10.553 11.707 5.017 1.00 84.81 107 SER A C 1
ATOM 828 O O . SER A 1 107 ? -10.566 12.644 5.806 1.00 84.81 107 SER A O 1
ATOM 830 N N . HIS A 1 108 ? -11.148 11.780 3.823 1.00 82.69 108 HIS A N 1
ATOM 831 C CA . HIS A 1 108 ? -11.836 12.986 3.352 1.00 82.69 108 HIS A CA 1
ATOM 832 C C . HIS A 1 108 ? -13.015 13.391 4.241 1.00 82.69 108 HIS A C 1
ATOM 834 O O . HIS A 1 108 ? -13.274 14.580 4.415 1.00 82.69 108 HIS A O 1
ATOM 840 N N . ALA A 1 109 ? -13.740 12.418 4.793 1.00 83.06 109 ALA A N 1
ATOM 841 C CA . ALA A 1 109 ? -14.904 12.691 5.626 1.00 83.06 109 ALA A CA 1
ATOM 842 C C . ALA A 1 109 ? -14.547 13.192 7.039 1.00 83.06 109 ALA A C 1
ATOM 844 O O . ALA A 1 109 ? -15.341 13.924 7.631 1.00 83.06 109 ALA A O 1
ATOM 845 N N . HIS A 1 110 ? -13.385 12.813 7.586 1.00 80.06 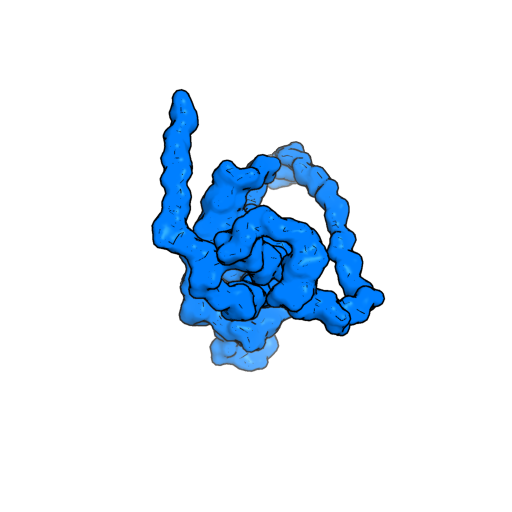110 HIS A N 1
ATOM 846 C CA . HIS A 1 110 ? -13.081 13.017 9.013 1.00 80.06 110 HIS A CA 1
ATOM 847 C C . HIS A 1 110 ? -11.783 13.768 9.296 1.00 80.06 110 HIS A C 1
ATOM 849 O O . HIS A 1 110 ? -11.624 14.330 10.381 1.00 80.06 110 HIS A O 1
ATOM 855 N N . LEU A 1 111 ? -10.843 13.782 8.355 1.00 77.19 111 LEU A N 1
ATOM 856 C CA . LEU A 1 111 ? -9.579 14.479 8.503 1.00 77.19 111 LEU A CA 1
ATOM 857 C C . LEU A 1 111 ? -9.652 15.765 7.676 1.00 77.19 111 LEU A C 1
ATOM 859 O O . LEU A 1 111 ? -9.800 15.724 6.458 1.00 77.19 111 LEU A O 1
ATOM 863 N N . SER A 1 112 ? -9.525 16.922 8.334 1.00 66.38 112 SER A N 1
ATOM 864 C CA . SER A 1 112 ? -9.404 18.234 7.675 1.00 66.38 112 SER A CA 1
ATOM 865 C C . SER A 1 112 ? -8.021 18.398 7.040 1.00 66.38 112 SER A C 1
ATOM 867 O O . SER A 1 112 ? -7.231 19.272 7.401 1.00 66.38 112 SER A O 1
ATOM 869 N N . LEU A 1 113 ? -7.713 17.493 6.126 1.00 63.53 113 LEU A N 1
ATOM 870 C CA . LEU A 1 113 ? -6.566 17.514 5.246 1.00 63.53 113 LEU A CA 1
ATOM 871 C C . LEU A 1 113 ? -6.994 18.334 4.028 1.00 63.53 113 LEU A C 1
ATOM 873 O O . LEU A 1 113 ? -8.111 18.179 3.548 1.00 63.53 113 LEU A O 1
ATOM 877 N N . GLY A 1 114 ? -6.175 19.281 3.576 1.00 70.19 114 GLY A N 1
ATOM 878 C CA . GLY A 1 114 ? -6.509 20.105 2.410 1.00 70.19 114 GLY A CA 1
ATOM 879 C C . GLY A 1 114 ? -6.668 19.281 1.121 1.00 70.19 114 GLY A C 1
ATOM 880 O O . GLY A 1 114 ? -6.834 18.067 1.137 1.00 70.19 114 GLY A O 1
ATOM 881 N N . GLN A 1 115 ? -6.575 19.926 -0.042 1.00 72.50 115 GLN A N 1
ATOM 882 C CA . GLN A 1 115 ? -6.518 19.176 -1.301 1.00 72.50 115 GLN A CA 1
ATOM 883 C C . GLN A 1 115 ? -5.217 18.360 -1.362 1.00 72.50 115 GLN A C 1
ATOM 885 O O . GLN A 1 115 ? -4.147 18.925 -1.564 1.00 72.50 115 GLN A O 1
ATOM 890 N N . MET A 1 116 ? -5.320 17.046 -1.176 1.00 78.12 116 MET A N 1
ATOM 891 C CA . MET A 1 116 ? -4.218 16.085 -1.240 1.00 78.12 116 MET A CA 1
ATOM 892 C C . MET A 1 116 ? -4.503 15.041 -2.321 1.00 78.12 116 MET A C 1
ATOM 894 O O . MET A 1 116 ? -5.649 14.840 -2.730 1.00 78.12 116 MET A O 1
ATOM 898 N N . ALA A 1 117 ? -3.455 14.384 -2.818 1.00 83.69 117 ALA A N 1
ATOM 899 C CA . ALA A 1 117 ? -3.640 13.258 -3.723 1.00 83.69 117 ALA A CA 1
ATOM 900 C C . ALA A 1 117 ? -4.273 12.074 -2.976 1.00 83.69 117 ALA A C 1
ATOM 902 O O . ALA A 1 117 ? -3.975 11.846 -1.807 1.00 83.69 117 ALA A O 1
ATOM 903 N N . GLU A 1 118 ? -5.091 11.271 -3.661 1.00 83.69 118 GLU A N 1
ATOM 904 C CA . GLU A 1 118 ? -5.799 10.138 -3.046 1.00 83.69 118 GLU A CA 1
ATOM 905 C C . GLU A 1 118 ? -4.838 9.166 -2.340 1.00 83.69 118 GLU A C 1
ATOM 907 O O . GLU A 1 118 ? -5.055 8.793 -1.192 1.00 83.69 118 GLU A O 1
ATOM 912 N N . ALA A 1 119 ? -3.714 8.836 -2.981 1.00 83.75 119 ALA A N 1
ATOM 913 C CA . ALA A 1 119 ? -2.673 7.995 -2.392 1.00 83.75 119 ALA A CA 1
ATOM 914 C C . ALA A 1 119 ? -2.053 8.601 -1.120 1.00 83.75 119 ALA A C 1
ATOM 916 O O . ALA A 1 119 ? -1.666 7.869 -0.211 1.00 83.75 119 ALA A O 1
ATOM 917 N N . GLU A 1 120 ? -1.973 9.930 -1.038 1.00 84.75 120 GLU A N 1
ATOM 918 C CA . GLU A 1 120 ? -1.471 10.639 0.137 1.00 84.75 120 GLU A CA 1
ATOM 919 C C . GLU A 1 120 ? -2.479 10.605 1.288 1.00 84.75 120 GLU A C 1
ATOM 921 O O . GLU A 1 120 ? -2.088 10.327 2.418 1.00 84.75 120 GLU A O 1
ATOM 926 N N . CYS A 1 121 ? -3.771 10.804 1.001 1.00 84.50 121 CYS A N 1
ATOM 927 C CA . CYS A 1 121 ? -4.849 10.640 1.982 1.00 84.50 121 CYS A CA 1
ATOM 928 C C . CYS A 1 121 ? -4.863 9.219 2.558 1.00 84.50 121 CYS A C 1
ATOM 930 O O . CYS A 1 121 ? -4.968 9.033 3.769 1.00 84.50 121 CYS A O 1
ATOM 932 N N . VAL A 1 122 ? -4.709 8.213 1.692 1.00 85.75 122 VAL A N 1
ATOM 933 C CA . VAL A 1 122 ? -4.632 6.807 2.105 1.00 85.75 122 VAL A CA 1
ATOM 934 C C . VAL A 1 122 ? -3.423 6.560 2.999 1.00 85.75 122 VAL A C 1
ATOM 936 O O . VAL A 1 122 ? -3.574 5.953 4.057 1.00 85.75 122 VAL A O 1
ATOM 939 N N . GLU A 1 123 ? -2.234 7.031 2.615 1.00 85.81 123 GLU A N 1
ATOM 940 C CA . GLU A 1 123 ? -1.031 6.851 3.436 1.00 85.81 123 GLU A CA 1
ATOM 941 C C . GLU A 1 123 ? -1.102 7.594 4.768 1.00 85.81 123 GLU A C 1
ATOM 943 O O . GLU A 1 123 ? -0.680 7.031 5.776 1.00 85.81 123 GLU A O 1
ATOM 948 N N . ASP A 1 124 ? -1.647 8.812 4.803 1.00 82.69 124 ASP A N 1
ATOM 949 C CA . ASP A 1 124 ? -1.837 9.557 6.053 1.00 82.69 124 ASP A CA 1
ATOM 950 C C . ASP A 1 124 ? -2.791 8.811 6.992 1.00 82.69 124 ASP A C 1
ATOM 952 O O . ASP A 1 124 ? -2.470 8.583 8.162 1.00 82.69 124 ASP A O 1
ATOM 956 N N . ALA A 1 125 ? -3.926 8.345 6.469 1.00 84.62 125 ALA A N 1
ATOM 957 C CA . ALA A 1 125 ? -4.891 7.582 7.246 1.00 84.62 125 ALA A CA 1
ATOM 958 C C . ALA A 1 125 ? -4.307 6.244 7.740 1.00 84.62 125 ALA A C 1
ATOM 960 O O . ALA A 1 125 ? -4.458 5.909 8.916 1.00 84.62 125 ALA A O 1
ATOM 961 N N . LEU A 1 126 ? -3.568 5.513 6.896 1.00 83.94 126 LEU A N 1
ATOM 962 C CA . LEU A 1 126 ? -2.875 4.283 7.299 1.00 83.94 126 LEU A CA 1
ATOM 963 C C . LEU A 1 126 ? -1.796 4.549 8.355 1.00 83.94 126 LEU A C 1
ATOM 965 O O . LEU A 1 126 ? -1.706 3.805 9.327 1.00 83.94 126 LEU A O 1
ATOM 969 N N . CYS A 1 127 ? -1.014 5.622 8.220 1.00 78.88 127 CYS A N 1
ATOM 970 C CA . CYS A 1 127 ? -0.010 6.011 9.213 1.00 78.88 127 CYS A CA 1
ATOM 971 C C . CYS A 1 127 ? -0.638 6.339 10.576 1.00 78.88 127 CYS A C 1
ATOM 973 O O . CYS A 1 127 ? -0.056 6.011 11.609 1.00 78.88 127 CYS A O 1
ATOM 975 N N . ARG A 1 128 ? -1.831 6.946 10.600 1.00 75.94 128 ARG A N 1
ATOM 976 C CA . ARG A 1 128 ? -2.571 7.216 11.846 1.00 75.94 128 ARG A CA 1
ATOM 977 C C . ARG A 1 128 ? -3.106 5.944 12.499 1.00 75.94 128 ARG A C 1
ATOM 979 O O . ARG A 1 128 ? -3.102 5.862 13.723 1.00 75.94 128 ARG A O 1
ATOM 986 N N . LEU A 1 129 ? -3.534 4.960 11.705 1.00 74.56 129 LEU A N 1
ATOM 987 C CA . LEU A 1 129 ? -3.977 3.654 12.210 1.00 74.56 129 LEU A CA 1
ATOM 988 C C . LEU A 1 129 ? -2.812 2.747 12.628 1.00 74.56 129 LEU A C 1
ATOM 990 O O . LEU A 1 129 ? -2.970 1.896 13.496 1.00 74.56 129 LEU A O 1
ATOM 994 N N . HIS A 1 130 ? -1.628 2.921 12.037 1.00 68.62 130 HIS A N 1
ATOM 995 C CA . HIS A 1 130 ? -0.447 2.096 12.318 1.00 68.62 130 HIS A CA 1
ATOM 996 C C . HIS A 1 130 ? 0.339 2.538 13.565 1.00 68.62 130 HIS A C 1
ATOM 998 O O . HIS A 1 130 ? 1.399 1.985 13.855 1.00 68.62 130 HIS A O 1
ATOM 1004 N N . LEU A 1 131 ? -0.163 3.500 14.354 1.00 61.31 131 LEU A N 1
ATOM 1005 C CA . LEU A 1 131 ? 0.369 3.753 15.698 1.00 61.31 131 LEU A CA 1
ATOM 1006 C C . LEU A 1 131 ? 0.298 2.434 16.476 1.00 61.31 131 LEU A C 1
ATOM 1008 O O . LEU A 1 131 ? -0.800 1.978 16.800 1.00 61.31 131 LEU A O 1
ATOM 1012 N N . ARG A 1 132 ? 1.459 1.799 16.697 1.00 53.91 132 ARG A N 1
ATOM 1013 C CA . ARG A 1 132 ? 1.586 0.494 17.362 1.00 53.91 132 ARG A CA 1
ATOM 1014 C C . ARG A 1 132 ? 0.637 0.427 18.559 1.00 53.91 132 ARG A C 1
ATOM 1016 O O . ARG A 1 132 ? 0.673 1.317 19.408 1.00 53.91 132 ARG A O 1
ATOM 1023 N N . HIS A 1 133 ? -0.190 -0.619 18.588 1.00 53.00 133 HIS A N 1
ATOM 1024 C CA . HIS A 1 133 ? -1.191 -0.919 19.615 1.00 53.00 133 HIS A CA 1
ATOM 1025 C C . HIS A 1 133 ? -2.456 -0.043 19.658 1.00 53.00 133 HIS A C 1
ATOM 1027 O O . HIS A 1 133 ? -3.294 -0.241 20.536 1.00 53.00 133 HIS A O 1
ATOM 1033 N N . SER A 1 134 ? -2.656 0.902 18.733 1.00 66.19 134 SER A N 1
ATOM 1034 C CA . SER A 1 134 ? -3.898 1.694 18.694 1.00 66.19 134 SER A CA 1
ATOM 1035 C C . SER A 1 134 ? -5.135 0.823 18.435 1.00 66.19 134 SER A C 1
ATOM 1037 O O . SER A 1 134 ? -6.171 1.045 19.057 1.00 66.19 134 SER A O 1
ATOM 1039 N N . THR A 1 135 ? -5.011 -0.212 17.596 1.00 63.88 135 THR A N 1
ATOM 1040 C CA . THR A 1 135 ? -6.114 -1.136 17.284 1.00 63.88 135 THR A CA 1
ATOM 1041 C C . THR A 1 135 ? -6.472 -2.003 18.492 1.00 63.88 135 THR A C 1
ATOM 1043 O O . THR A 1 135 ? -7.643 -2.055 18.867 1.00 63.88 135 THR A O 1
ATOM 1046 N N . ALA A 1 136 ? -5.480 -2.606 19.158 1.00 62.59 136 ALA A N 1
ATOM 1047 C CA . ALA A 1 136 ? -5.694 -3.367 20.391 1.00 62.59 136 ALA A CA 1
ATOM 1048 C C . ALA A 1 136 ? -6.340 -2.513 21.502 1.00 62.59 136 ALA A C 1
ATOM 1050 O O . ALA A 1 136 ? -7.311 -2.932 22.127 1.00 62.59 136 ALA A O 1
ATOM 1051 N N . VAL A 1 137 ? -5.876 -1.273 21.697 1.00 69.88 137 VAL A N 1
ATOM 1052 C CA . VAL A 1 137 ? -6.456 -0.348 22.687 1.00 69.88 137 VAL A CA 1
ATOM 1053 C C . VAL A 1 137 ? -7.908 0.009 22.365 1.00 69.88 137 VAL A C 1
ATOM 1055 O O . VAL A 1 137 ? -8.743 0.031 23.270 1.00 69.88 137 VAL A O 1
ATOM 1058 N N . ILE A 1 138 ? -8.232 0.276 21.095 1.00 69.25 138 ILE A N 1
ATOM 1059 C CA . ILE A 1 138 ? -9.610 0.577 20.675 1.00 69.25 138 ILE A CA 1
ATOM 1060 C C . ILE A 1 138 ? -10.529 -0.620 20.945 1.00 69.25 138 ILE A C 1
ATOM 1062 O O . ILE A 1 138 ? -11.641 -0.422 21.425 1.00 69.25 138 ILE A O 1
ATOM 1066 N N . GLN A 1 139 ? -10.073 -1.847 20.687 1.00 67.50 139 GLN A N 1
ATOM 1067 C CA . GLN A 1 139 ? -10.864 -3.052 20.952 1.00 67.50 139 GLN A CA 1
ATOM 1068 C C . GLN A 1 139 ? -11.114 -3.278 22.442 1.00 67.50 139 GLN A C 1
ATOM 1070 O O . GLN A 1 139 ? -12.247 -3.558 22.826 1.00 67.50 139 GLN A O 1
ATOM 1075 N N . VAL A 1 140 ? -10.089 -3.106 23.281 1.00 72.25 140 VAL A N 1
ATOM 1076 C CA . VAL A 1 140 ? -10.223 -3.203 24.744 1.00 72.25 140 VAL A CA 1
ATOM 1077 C C . VAL A 1 140 ? -11.237 -2.175 25.261 1.00 72.25 140 VAL A C 1
ATOM 1079 O O . VAL A 1 140 ? -12.092 -2.500 26.085 1.00 72.25 140 VAL A O 1
ATOM 1082 N N . LEU A 1 141 ? -11.205 -0.948 24.733 1.00 73.06 141 LEU A N 1
ATOM 1083 C CA . LEU A 1 141 ? -12.169 0.099 25.081 1.00 73.06 141 LEU A CA 1
ATOM 1084 C C . LEU A 1 141 ? -13.591 -0.180 24.562 1.00 73.06 141 LEU A C 1
ATOM 1086 O O . LEU A 1 141 ? -14.554 0.110 25.272 1.00 73.06 141 LEU A O 1
ATOM 1090 N N . ASP A 1 142 ? -13.738 -0.739 23.357 1.00 70.94 142 ASP A N 1
ATOM 1091 C CA . ASP A 1 142 ? -15.039 -1.132 22.790 1.00 70.94 142 ASP A CA 1
ATOM 1092 C C . ASP A 1 142 ? -15.676 -2.282 23.588 1.00 70.94 142 ASP A C 1
ATOM 1094 O O . ASP A 1 142 ? -16.874 -2.259 23.866 1.00 70.94 142 ASP A O 1
ATOM 1098 N N . ALA A 1 143 ? -14.868 -3.260 24.013 1.00 68.81 143 ALA A N 1
ATOM 1099 C CA . ALA A 1 143 ? -15.331 -4.434 24.749 1.00 68.81 143 ALA A CA 1
ATOM 1100 C C . ALA A 1 143 ? -15.628 -4.155 26.236 1.00 68.81 143 ALA A C 1
ATOM 1102 O O . ALA A 1 143 ? -16.583 -4.713 26.779 1.00 68.81 143 ALA A O 1
ATOM 1103 N N . GLY A 1 144 ? -14.827 -3.315 26.903 1.00 64.31 144 GLY A N 1
ATOM 1104 C CA . GLY A 1 144 ? -14.916 -3.088 28.354 1.00 64.31 144 GLY A CA 1
ATOM 1105 C C . GLY A 1 144 ? -15.498 -1.737 28.788 1.00 64.31 144 GLY A C 1
ATOM 1106 O O . GLY A 1 144 ? -15.638 -1.490 29.988 1.00 64.31 144 GLY A O 1
ATOM 1107 N N . GLY A 1 145 ? -15.858 -0.852 27.852 1.00 61.66 145 GLY A N 1
ATOM 1108 C CA . GLY A 1 145 ? -16.343 0.495 28.169 1.00 61.66 145 GLY A CA 1
ATOM 1109 C C . GLY A 1 145 ? -15.250 1.417 28.746 1.00 61.66 145 GLY A C 1
ATOM 1110 O O . GLY A 1 145 ? -14.057 1.148 28.594 1.00 61.66 145 GLY A O 1
ATOM 1111 N N . PRO A 1 146 ? -15.611 2.548 29.394 1.00 62.19 146 PRO A N 1
ATOM 1112 C CA . PRO A 1 146 ? -14.637 3.515 29.904 1.00 62.19 146 PRO A CA 1
ATOM 1113 C C . PRO A 1 146 ? -13.764 2.910 31.017 1.00 62.19 146 PRO A C 1
ATOM 1115 O O . PRO A 1 146 ? -14.189 2.810 32.168 1.00 62.19 146 PRO A O 1
ATOM 1118 N N . MET A 1 147 ? -12.524 2.538 30.692 1.00 63.22 147 MET A N 1
ATOM 1119 C CA . MET A 1 147 ? -11.572 1.950 31.640 1.00 63.22 147 MET A CA 1
ATOM 1120 C C . MET A 1 147 ? -10.402 2.885 31.963 1.00 63.22 147 MET A C 1
ATOM 1122 O O . MET A 1 147 ? -10.025 3.766 31.189 1.00 63.22 147 MET A O 1
ATOM 1126 N N . ARG A 1 148 ? -9.811 2.699 33.151 1.00 59.59 148 ARG A N 1
ATOM 1127 C CA . ARG A 1 148 ? -8.585 3.398 33.559 1.00 59.59 148 ARG A CA 1
ATOM 1128 C C . ARG A 1 148 ? -7.393 2.849 32.772 1.00 59.59 148 ARG A C 1
ATOM 1130 O O . ARG A 1 148 ? -7.260 1.641 32.632 1.00 59.59 148 ARG A O 1
ATOM 1137 N N . PHE A 1 149 ? -6.483 3.734 32.361 1.00 50.56 149 PHE A N 1
ATOM 1138 C CA . PHE A 1 149 ? -5.288 3.420 31.559 1.00 50.56 149 PHE A CA 1
ATOM 1139 C C . PHE A 1 149 ? -4.478 2.207 32.055 1.00 50.56 149 PHE A C 1
ATOM 1141 O O . PHE A 1 149 ? -3.969 1.441 31.247 1.00 50.56 149 PHE A O 1
ATOM 1148 N N . VAL A 1 150 ? -4.403 2.002 33.375 1.00 57.16 150 VAL A N 1
ATOM 1149 C CA . VAL A 1 150 ? -3.680 0.874 33.991 1.00 57.16 150 VAL A CA 1
ATOM 1150 C C . VAL A 1 150 ? -4.263 -0.483 33.572 1.00 57.16 150 VAL A C 1
ATOM 1152 O O . VAL A 1 150 ? -3.501 -1.373 33.229 1.00 57.16 150 VAL A O 1
ATOM 1155 N N . HIS A 1 151 ? -5.593 -0.611 33.502 1.00 58.34 151 HIS A N 1
ATOM 1156 C CA . HIS A 1 151 ? -6.246 -1.855 33.068 1.00 58.34 151 HIS A CA 1
ATOM 1157 C C . HIS A 1 151 ? -6.093 -2.083 31.557 1.00 58.34 151 HIS A C 1
ATOM 1159 O O . HIS A 1 151 ? -5.926 -3.209 31.115 1.00 58.34 151 HIS A O 1
ATOM 1165 N N . ILE A 1 152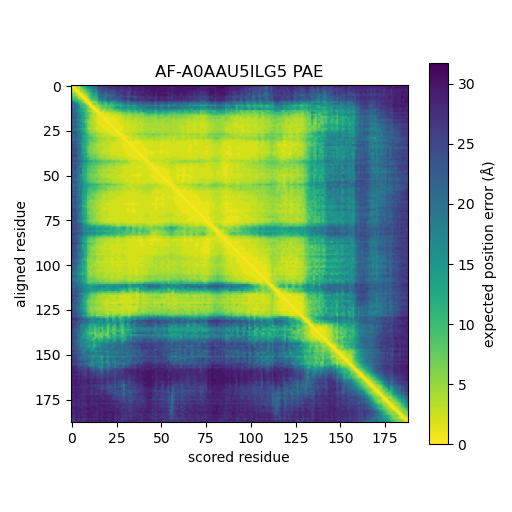 ? -6.066 -1.011 30.756 1.00 56.62 152 ILE A N 1
ATOM 1166 C CA . ILE A 1 152 ? -5.868 -1.104 29.299 1.00 56.62 152 ILE A CA 1
ATOM 1167 C C . ILE A 1 152 ? -4.469 -1.647 28.969 1.00 56.62 152 ILE A C 1
ATOM 1169 O O . ILE A 1 152 ? -4.324 -2.456 28.061 1.00 56.62 152 ILE A O 1
ATOM 1173 N N . ALA A 1 153 ? -3.438 -1.220 29.706 1.00 56.69 153 ALA A N 1
ATOM 1174 C CA . ALA A 1 153 ? -2.063 -1.676 29.499 1.00 56.69 153 ALA A CA 1
ATOM 1175 C C . ALA A 1 153 ? -1.833 -3.132 29.949 1.00 56.69 153 ALA A C 1
ATOM 1177 O O . ALA A 1 153 ? -1.018 -3.833 29.349 1.00 56.69 153 ALA A O 1
ATOM 1178 N N . GLU A 1 154 ? -2.539 -3.581 30.990 1.00 58.88 154 GLU A N 1
ATOM 1179 C CA . GLU A 1 154 ? -2.508 -4.971 31.467 1.00 58.88 154 GLU A CA 1
ATOM 1180 C C . GLU A 1 154 ? -3.208 -5.922 30.485 1.00 58.88 154 GLU A C 1
ATOM 1182 O O . GLU A 1 154 ? -2.694 -7.002 30.211 1.00 58.88 154 GLU A O 1
ATOM 1187 N N . GLU A 1 155 ? -4.330 -5.498 29.898 1.00 57.50 155 GLU A N 1
ATOM 1188 C CA . GLU A 1 155 ? -5.124 -6.312 28.966 1.00 57.50 155 GLU A CA 1
ATOM 1189 C C . GLU A 1 155 ? -4.558 -6.317 27.533 1.00 57.50 155 GLU A C 1
ATOM 1191 O O . GLU A 1 155 ? -4.714 -7.293 26.803 1.00 57.50 155 GLU A O 1
ATOM 1196 N N . ALA A 1 156 ? -3.854 -5.250 27.133 1.00 55.44 156 ALA A N 1
ATOM 1197 C CA . ALA A 1 156 ? -3.179 -5.138 25.836 1.00 55.44 156 ALA A CA 1
ATOM 1198 C C . ALA A 1 156 ? -1.738 -5.702 25.823 1.00 55.44 156 ALA A C 1
ATOM 1200 O O . ALA A 1 156 ? -1.023 -5.513 24.838 1.00 55.44 156 ALA A O 1
ATOM 1201 N N . ASP A 1 157 ? -1.303 -6.363 26.903 1.00 52.09 157 ASP A N 1
ATOM 1202 C CA . ASP A 1 157 ? 0.024 -6.986 27.066 1.00 52.09 157 ASP A CA 1
ATOM 1203 C C . ASP A 1 157 ? 1.215 -6.002 26.911 1.00 52.09 157 ASP A C 1
ATOM 1205 O O . ASP A 1 157 ? 2.298 -6.328 26.420 1.00 52.09 157 ASP A O 1
ATOM 1209 N N . TRP A 1 158 ? 1.041 -4.745 27.347 1.00 50.38 158 TRP A N 1
ATOM 1210 C CA . TRP A 1 158 ? 2.035 -3.664 27.185 1.00 50.38 158 TRP A CA 1
ATOM 1211 C C . TRP A 1 158 ? 3.235 -3.734 28.145 1.00 50.38 158 TRP A C 1
ATOM 1213 O O . TRP A 1 158 ? 4.100 -2.856 28.118 1.00 50.38 158 TRP A O 1
ATOM 1223 N N . THR A 1 159 ? 3.335 -4.748 29.006 1.00 39.12 159 THR A N 1
ATOM 1224 C CA . THR A 1 159 ? 4.320 -4.751 30.107 1.00 39.12 159 THR A CA 1
ATOM 1225 C C . THR A 1 159 ? 5.714 -5.278 29.744 1.00 39.12 159 THR A C 1
ATOM 1227 O O . THR A 1 159 ? 6.613 -5.205 30.582 1.00 39.12 159 THR A O 1
ATOM 1230 N N . THR A 1 160 ? 5.967 -5.725 28.506 1.00 38.66 160 THR A N 1
ATOM 1231 C CA . THR A 1 160 ? 7.289 -6.274 28.115 1.00 38.66 160 THR A CA 1
ATOM 1232 C C . THR A 1 160 ? 8.074 -5.470 27.070 1.00 38.66 160 THR A C 1
ATOM 1234 O O . THR A 1 160 ? 9.212 -5.827 26.757 1.00 38.66 160 THR A O 1
ATOM 1237 N N . ALA A 1 161 ? 7.560 -4.340 26.573 1.00 33.88 161 ALA A N 1
ATOM 1238 C CA . ALA A 1 161 ? 8.297 -3.512 25.616 1.00 33.88 161 ALA A CA 1
ATOM 1239 C C . ALA A 1 161 ? 9.237 -2.518 26.327 1.00 33.88 161 ALA A C 1
ATOM 1241 O O . ALA A 1 161 ? 8.829 -1.466 26.819 1.00 33.88 161 ALA A O 1
ATOM 1242 N N . THR A 1 162 ? 10.531 -2.840 26.358 1.00 31.48 162 THR A N 1
ATOM 1243 C CA . THR A 1 162 ? 11.602 -1.909 26.738 1.00 31.48 162 THR A CA 1
ATOM 1244 C C . THR A 1 162 ? 11.574 -0.644 25.862 1.00 31.48 162 THR A C 1
ATOM 1246 O O . THR A 1 162 ? 11.401 -0.739 24.644 1.00 31.48 162 THR A O 1
ATOM 1249 N N . PRO A 1 163 ? 11.782 0.562 26.429 1.00 30.30 163 PRO A N 1
ATOM 1250 C CA . PRO A 1 163 ? 11.795 1.798 25.656 1.00 30.30 163 PRO A CA 1
ATOM 1251 C C . PRO A 1 163 ? 13.102 1.896 24.859 1.00 30.30 163 PRO A C 1
ATOM 1253 O O . PRO A 1 163 ? 14.120 2.387 25.343 1.00 30.30 163 PRO A O 1
ATOM 1256 N N . GLY A 1 164 ? 13.074 1.401 23.622 1.00 32.22 164 GLY A N 1
ATOM 1257 C CA . GLY A 1 164 ? 14.183 1.453 22.675 1.00 32.22 164 GLY A CA 1
ATOM 1258 C C . GLY A 1 164 ? 13.754 2.050 21.338 1.00 32.22 164 GLY A C 1
ATOM 1259 O O . GLY A 1 164 ? 13.271 1.339 20.467 1.00 32.22 164 GLY A O 1
ATOM 1260 N N . SER A 1 165 ? 13.983 3.358 21.182 1.00 39.22 165 SER A N 1
ATOM 1261 C CA . SER A 1 165 ? 14.262 4.064 19.916 1.00 39.22 165 SER A CA 1
ATOM 1262 C C . SER A 1 165 ? 13.359 3.789 18.699 1.00 39.22 165 SER A C 1
ATOM 1264 O O . SER A 1 165 ? 13.580 2.867 17.920 1.00 39.22 165 SER A O 1
ATOM 1266 N N . GLY A 1 166 ? 12.441 4.721 18.440 1.00 29.11 166 GLY A N 1
ATOM 1267 C CA . GLY A 1 166 ? 11.733 4.846 17.167 1.00 29.11 166 GLY A CA 1
ATOM 1268 C C . GLY A 1 166 ? 11.179 6.254 16.995 1.00 29.11 166 GLY A C 1
ATOM 1269 O O . GLY A 1 166 ? 9.974 6.464 17.053 1.00 29.11 166 GLY A O 1
ATOM 1270 N N . SER A 1 167 ? 12.058 7.245 16.845 1.00 30.61 167 SER A N 1
ATOM 1271 C CA . SER A 1 167 ? 11.665 8.615 16.519 1.00 30.61 167 SER A CA 1
ATOM 1272 C C . SER A 1 167 ? 11.015 8.647 15.132 1.00 30.61 167 SER A C 1
ATOM 1274 O O . SER A 1 167 ? 11.710 8.680 14.116 1.00 30.61 167 SER A O 1
ATOM 1276 N N . CYS A 1 168 ? 9.685 8.667 15.073 1.00 30.42 168 CYS A N 1
ATOM 1277 C CA . CYS A 1 168 ? 8.964 9.097 13.880 1.00 30.42 168 CYS A CA 1
ATOM 1278 C C . CYS A 1 168 ? 8.982 10.633 13.857 1.00 30.42 168 CYS A C 1
ATOM 1280 O O . CYS A 1 168 ? 8.066 11.306 14.321 1.00 30.42 168 CYS A O 1
ATOM 1282 N N . GLY A 1 169 ? 10.108 11.199 13.424 1.00 28.86 169 GLY A N 1
ATOM 1283 C CA . GLY A 1 169 ? 10.239 12.633 13.215 1.00 28.86 169 GLY A CA 1
ATOM 1284 C C . GLY A 1 169 ? 9.806 12.987 11.800 1.00 28.86 169 GLY A C 1
ATOM 1285 O O . GLY A 1 169 ? 10.550 12.725 10.859 1.00 28.86 169 GLY A O 1
ATOM 1286 N N . PHE A 1 170 ? 8.653 13.635 11.642 1.00 34.34 170 PHE A N 1
ATOM 1287 C CA . PHE A 1 170 ? 8.430 14.476 10.470 1.00 34.34 170 PHE A CA 1
ATOM 1288 C C . PHE A 1 170 ? 7.587 15.705 10.816 1.00 34.34 170 PHE A C 1
ATOM 1290 O O . PHE A 1 170 ? 6.469 15.607 11.315 1.00 34.34 170 PHE A O 1
ATOM 1297 N N . ARG A 1 171 ? 8.169 16.881 10.553 1.00 27.00 171 ARG A N 1
ATOM 1298 C CA . ARG A 1 171 ? 7.487 18.178 10.533 1.00 27.00 171 ARG A CA 1
ATOM 1299 C C . ARG A 1 171 ? 6.717 18.291 9.213 1.00 27.00 171 ARG A C 1
ATOM 1301 O O . ARG A 1 171 ? 7.323 18.037 8.175 1.00 27.00 171 ARG A O 1
ATOM 1308 N N . PRO A 1 172 ? 5.457 18.748 9.210 1.00 30.77 172 PRO A N 1
ATOM 1309 C CA . PRO A 1 172 ? 4.752 19.016 7.968 1.00 30.77 172 PRO A CA 1
ATOM 1310 C C . PRO A 1 172 ? 5.404 20.220 7.281 1.00 30.77 172 PRO A C 1
ATOM 1312 O O . PRO A 1 172 ? 5.317 21.349 7.764 1.00 30.77 172 PRO A O 1
ATOM 1315 N N . THR A 1 173 ? 6.090 19.999 6.160 1.00 36.81 173 THR A N 1
ATOM 1316 C CA . THR A 1 173 ? 6.362 21.084 5.215 1.00 36.81 173 THR A CA 1
ATOM 1317 C C . THR A 1 173 ? 5.049 21.427 4.532 1.00 36.81 173 THR A C 1
ATOM 1319 O O . THR A 1 173 ? 4.528 20.635 3.753 1.00 36.81 173 THR A O 1
ATOM 1322 N N . ALA A 1 174 ? 4.513 22.598 4.870 1.00 31.31 174 ALA A N 1
ATOM 1323 C CA . ALA A 1 174 ? 3.347 23.189 4.239 1.00 31.31 174 ALA A CA 1
ATOM 1324 C C . ALA A 1 174 ? 3.545 23.242 2.717 1.00 31.31 174 ALA A C 1
ATOM 1326 O O . ALA A 1 174 ? 4.376 23.991 2.203 1.00 31.31 174 ALA A O 1
ATOM 1327 N N . TRP A 1 175 ? 2.782 22.423 2.005 1.00 36.12 175 TRP A N 1
ATOM 1328 C CA . TRP A 1 175 ? 2.619 22.525 0.566 1.00 36.12 175 TRP A CA 1
ATOM 1329 C C . TRP A 1 175 ? 1.835 23.807 0.252 1.00 36.12 175 TRP A C 1
ATOM 1331 O O . TRP A 1 175 ? 0.773 24.052 0.824 1.00 36.12 175 TRP A O 1
ATOM 1341 N N . SER A 1 176 ? 2.389 24.655 -0.620 1.00 28.30 176 SER A N 1
ATOM 1342 C CA . SER A 1 176 ? 1.744 25.881 -1.097 1.00 28.30 176 SER A CA 1
ATOM 1343 C C . SER A 1 176 ? 1.311 25.696 -2.557 1.00 28.30 176 SER A C 1
ATOM 1345 O O . SER A 1 176 ? 2.157 25.378 -3.399 1.00 28.30 176 SER A O 1
ATOM 1347 N N . PRO A 1 177 ? 0.034 25.941 -2.904 1.00 33.25 177 PRO A N 1
ATOM 1348 C CA . PRO A 1 177 ? -0.509 25.713 -4.248 1.00 33.25 177 PRO A CA 1
ATOM 1349 C C . PRO A 1 177 ? 0.052 26.652 -5.338 1.00 33.25 177 PRO A C 1
ATOM 1351 O O . PRO A 1 177 ? -0.312 26.536 -6.507 1.00 33.25 177 PRO A O 1
ATOM 1354 N N . ALA A 1 178 ? 0.970 27.566 -5.003 1.00 35.50 178 ALA A N 1
ATOM 1355 C CA . ALA A 1 178 ? 1.566 28.514 -5.948 1.00 35.50 178 ALA A CA 1
ATOM 1356 C C . ALA A 1 178 ? 2.668 27.919 -6.854 1.00 35.50 178 ALA A C 1
ATOM 1358 O O . ALA A 1 178 ? 3.043 28.547 -7.843 1.00 35.50 178 ALA A O 1
ATOM 1359 N N . GLN A 1 179 ? 3.185 26.717 -6.567 1.00 43.56 179 GLN A N 1
ATOM 1360 C CA . GLN A 1 179 ? 4.305 26.133 -7.328 1.00 43.56 179 GLN A CA 1
ATOM 1361 C C . GLN A 1 179 ? 3.886 25.377 -8.605 1.00 43.56 179 GLN A C 1
ATOM 1363 O O . GLN A 1 179 ? 4.735 25.051 -9.428 1.00 43.56 179 GLN A O 1
ATOM 1368 N N . ALA A 1 180 ? 2.586 25.161 -8.836 1.00 35.06 180 ALA A N 1
ATOM 1369 C CA . ALA A 1 180 ? 2.086 24.382 -9.976 1.00 35.06 180 ALA A CA 1
ATOM 1370 C C . ALA A 1 180 ? 1.909 25.174 -11.294 1.00 35.06 180 ALA A C 1
ATOM 1372 O O . ALA A 1 180 ? 1.417 24.615 -12.271 1.00 35.06 180 ALA A O 1
ATOM 1373 N N . ARG A 1 181 ? 2.272 26.467 -11.360 1.00 32.81 181 ARG A N 1
ATOM 1374 C CA . ARG A 1 181 ? 1.996 27.320 -12.543 1.00 32.81 181 ARG A CA 1
ATOM 1375 C C . ARG A 1 181 ? 3.204 27.857 -13.314 1.00 32.81 181 ARG A C 1
ATOM 1377 O O . ARG A 1 181 ? 3.006 28.612 -14.258 1.00 32.81 181 ARG A O 1
ATOM 1384 N N . ALA A 1 182 ? 4.431 27.455 -12.997 1.00 35.56 182 ALA A N 1
ATOM 1385 C CA . ALA A 1 182 ? 5.613 27.959 -13.700 1.00 35.56 182 ALA A CA 1
ATOM 1386 C C . ALA A 1 182 ? 6.409 26.828 -14.362 1.00 35.56 182 ALA A C 1
ATOM 1388 O O . ALA A 1 182 ? 7.424 26.403 -13.834 1.00 35.56 182 ALA A O 1
ATOM 1389 N N . THR A 1 183 ? 5.935 26.324 -15.503 1.00 39.53 183 THR A N 1
ATOM 1390 C CA . THR A 1 183 ? 6.761 25.736 -16.584 1.00 39.53 183 THR A CA 1
ATOM 1391 C C . THR A 1 183 ? 5.870 25.452 -17.796 1.00 39.53 183 THR A C 1
ATOM 1393 O O . THR A 1 183 ? 5.523 24.319 -18.105 1.00 39.53 183 THR A O 1
ATOM 1396 N N . ALA A 1 184 ? 5.460 26.514 -18.484 1.00 34.16 184 ALA A N 1
ATOM 1397 C CA . ALA A 1 184 ? 4.968 26.427 -19.856 1.00 34.16 184 ALA A CA 1
ATOM 1398 C C . ALA A 1 184 ? 5.155 27.793 -20.523 1.00 34.16 184 ALA A C 1
ATOM 1400 O O . ALA A 1 184 ? 4.224 28.589 -20.615 1.00 34.16 184 ALA A O 1
ATOM 1401 N N . THR A 1 185 ? 6.381 28.083 -20.954 1.00 33.78 185 THR A N 1
ATOM 1402 C CA . THR A 1 185 ? 6.627 29.130 -21.949 1.00 33.78 185 THR A CA 1
ATOM 1403 C C . THR A 1 185 ? 6.873 28.426 -23.280 1.00 33.78 185 THR A C 1
ATOM 1405 O O . THR A 1 185 ? 7.831 27.656 -23.368 1.00 33.78 185 THR A O 1
ATOM 1408 N N . PRO A 1 186 ? 6.030 28.627 -24.304 1.00 34.03 186 PRO A N 1
ATOM 1409 C CA . PRO A 1 186 ? 6.323 28.149 -25.644 1.00 34.03 186 PRO A CA 1
ATOM 1410 C C . PRO A 1 186 ? 7.369 29.072 -26.282 1.00 34.03 186 PRO A C 1
ATOM 1412 O O . PRO A 1 186 ? 7.238 30.295 -26.254 1.00 34.03 186 PRO A O 1
ATOM 1415 N N . THR A 1 187 ? 8.428 28.481 -26.825 1.00 40.84 187 THR A N 1
ATOM 1416 C CA . THR A 1 187 ? 9.393 29.159 -27.695 1.00 40.84 187 THR A CA 1
ATOM 1417 C C . THR A 1 187 ? 8.742 29.339 -29.069 1.00 40.84 187 THR A C 1
ATOM 1419 O O . THR A 1 187 ? 8.279 28.353 -29.644 1.00 40.84 187 THR A O 1
ATOM 1422 N N . CYS A 1 188 ? 8.660 30.581 -29.554 1.00 43.12 188 CYS A N 1
ATOM 1423 C CA . CYS A 1 188 ? 8.440 30.879 -30.973 1.00 43.12 188 CYS A CA 1
ATOM 1424 C C . CYS A 1 188 ? 9.715 30.617 -31.775 1.00 43.12 188 CYS A C 1
ATOM 1426 O O . CYS A 1 188 ? 10.807 30.879 -31.218 1.00 43.12 188 CYS A O 1
#

Mean predicted aligned error: 14.03 Å

pLDDT: mean 72.65, std 21.53, range [27.0, 96.25]